Protein AF-A0A2T2U4P5-F1 (afdb_monomer_lite)

Foldseek 3Di:
DPQQLVNLVVCQCVCVLVHHNVLLVQLLVVVCVVLVQDLVVLVVVVVPPPPRPSSVSNSLSSLLSSLLLLLLPDDPVVNVVCVLLNCCLPPNPPDDPVSSVVVVVVSVVSSVSSVVRDDPPPDDDPCNNVVSSVVSCVVVVPPPDPVPDLDQFAPVRHDPVVLLCVLLVVLCVDPVCVVPVVCVVVSSVLSVLLVVLLLDDPVVNVVSLVVVLVVCVPDPDHSVRSSVVSVVSSVVSCVRGVVSVVVD

Radius of gyration: 23.24 Å; chains: 1; bounding box: 57×42×60 Å

Sequence (248 aa):
MPDSLQETLDTFLNDEAGVPFDQLADFAEPLFDLYQVDMRASLANAQSDGRTDELASLVAVLETARLLWVFLGMRASARRDRFEGLRRVLVGPEAGEAESQSLRELLATLKARRNQLAAEDDVTGPGAFDQLMQRYADRNAQPRDADGSDSTYGEDALPPDEARALFAKPMLESEDVLQDPSQMQEVLDRAETYWDLAHAAPQERRERIASLKTRFAGTEQSEEEVEREAQEMMDRFDRLFPDQQESA

Secondary structure (DSSP, 8-state):
-PPPHHHHHHHHHTTTTSS-HHHHHHHHHHHHHHHT--HHHHHHHHTTS--HHHHHHHHHHHHHHHHHHHHHHS-HHHHHHHHHHHHHHHH-TT--HHHHHHHHHHHHHHHHHHHHH--TT--PPTTHHHHHHHHHHHHHHS-TT--S----BTTTTB-HHHHHHHHHHHHHTSHHHHH-GGGHHHHHHHHHHHHHHHHS-HHHHHHHHHHHHHHHTTSSS-HHHHHHHHHHHHHHHHHH-GGGGTT-

Structure (mmCIF, N/CA/C/O backbone):
data_AF-A0A2T2U4P5-F1
#
_entry.id   AF-A0A2T2U4P5-F1
#
loop_
_atom_site.group_PDB
_atom_site.id
_atom_site.type_symbol
_atom_site.label_atom_id
_atom_site.label_alt_id
_atom_site.label_comp_id
_atom_site.label_asym_id
_atom_site.label_entity_id
_atom_site.label_seq_id
_atom_site.pdbx_PDB_ins_code
_atom_site.Cartn_x
_atom_site.Cartn_y
_atom_site.Cartn_z
_atom_site.occupancy
_atom_site.B_iso_or_equiv
_atom_site.auth_seq_id
_atom_site.auth_comp_id
_atom_site.auth_asym_id
_atom_site.auth_atom_id
_atom_site.pdbx_PDB_model_num
ATOM 1 N N . MET A 1 1 ? -15.639 -12.019 -9.766 1.00 29.73 1 MET A N 1
ATOM 2 C CA . MET A 1 1 ? -15.358 -12.734 -8.511 1.00 29.73 1 MET A CA 1
ATOM 3 C C . MET A 1 1 ? -14.184 -11.995 -7.908 1.00 29.73 1 MET A C 1
ATOM 5 O O . MET A 1 1 ? -13.188 -11.900 -8.617 1.00 29.73 1 MET A O 1
ATOM 9 N N . PRO A 1 2 ? -14.321 -11.331 -6.753 1.00 39.69 2 PRO A N 1
ATOM 10 C CA . PRO A 1 2 ? -13.152 -10.803 -6.070 1.00 39.69 2 PRO A CA 1
ATOM 11 C C . PRO A 1 2 ? -12.348 -12.011 -5.585 1.00 39.69 2 PRO A C 1
ATOM 13 O O . PRO A 1 2 ? -12.881 -12.823 -4.833 1.00 39.69 2 PRO A O 1
ATOM 16 N N . ASP A 1 3 ? -11.121 -12.172 -6.079 1.00 55.31 3 ASP A N 1
ATOM 17 C CA . ASP A 1 3 ? -10.205 -13.164 -5.520 1.00 55.31 3 ASP A CA 1
ATOM 18 C C . ASP A 1 3 ? -9.945 -12.738 -4.072 1.00 55.31 3 ASP A C 1
ATOM 20 O O . ASP A 1 3 ? -9.540 -11.599 -3.807 1.00 55.31 3 ASP A O 1
ATOM 24 N N . SER A 1 4 ? -10.228 -13.624 -3.123 1.00 75.38 4 SER A N 1
ATOM 25 C CA . SER A 1 4 ? -9.923 -13.376 -1.718 1.00 75.38 4 SER A CA 1
ATOM 26 C C . SER A 1 4 ? -8.433 -13.034 -1.571 1.00 75.38 4 SER A C 1
ATOM 28 O O . SER A 1 4 ? -7.581 -13.503 -2.334 1.00 75.38 4 SER A O 1
ATOM 30 N N . LEU A 1 5 ? -8.078 -12.198 -0.589 1.00 79.31 5 LEU A N 1
ATOM 31 C CA . LEU A 1 5 ? -6.670 -11.872 -0.309 1.00 79.31 5 LEU A CA 1
ATOM 32 C C . LEU A 1 5 ? -5.816 -13.140 -0.141 1.00 79.31 5 LEU A C 1
ATOM 34 O O . LEU A 1 5 ? -4.661 -13.168 -0.563 1.00 79.31 5 LEU A O 1
ATOM 38 N N . GLN A 1 6 ? -6.430 -14.196 0.394 1.00 80.88 6 GLN A N 1
ATOM 39 C CA . GLN A 1 6 ? -5.846 -15.521 0.520 1.00 80.88 6 GLN A CA 1
ATOM 40 C C . GLN A 1 6 ? -5.565 -16.175 -0.841 1.00 80.88 6 GLN A C 1
ATOM 42 O O . GLN A 1 6 ? -4.443 -16.601 -1.066 1.00 80.88 6 GLN A O 1
ATOM 47 N N . GLU A 1 7 ? -6.516 -16.183 -1.780 1.00 80.62 7 GLU A N 1
ATOM 48 C CA . GLU A 1 7 ? -6.292 -16.703 -3.142 1.00 80.62 7 GLU A CA 1
ATOM 49 C C . GLU A 1 7 ? -5.194 -15.922 -3.882 1.00 80.62 7 GLU A C 1
ATOM 51 O O . GLU A 1 7 ? -4.380 -16.503 -4.609 1.00 80.62 7 GLU A O 1
ATOM 56 N N . THR A 1 8 ? -5.119 -14.602 -3.667 1.00 82.56 8 THR A N 1
ATOM 57 C CA . THR A 1 8 ? -4.016 -13.801 -4.220 1.00 82.56 8 THR A CA 1
ATOM 58 C C . THR A 1 8 ? -2.676 -14.233 -3.619 1.00 82.56 8 THR A C 1
ATOM 60 O O . THR A 1 8 ? -1.704 -14.419 -4.352 1.00 82.56 8 THR A O 1
ATOM 63 N N . LEU A 1 9 ? -2.604 -14.397 -2.296 1.00 84.94 9 LEU A N 1
ATOM 64 C CA . LEU A 1 9 ? -1.391 -14.853 -1.621 1.00 84.94 9 LEU A CA 1
ATOM 65 C C . LEU A 1 9 ? -0.996 -16.264 -2.079 1.00 84.94 9 LEU A C 1
ATOM 67 O O . LEU A 1 9 ? 0.171 -16.496 -2.379 1.00 84.94 9 LEU A O 1
ATOM 71 N N . ASP A 1 10 ? -1.954 -17.176 -2.218 1.00 85.25 10 ASP A N 1
ATOM 72 C CA . ASP A 1 10 ? -1.722 -18.537 -2.704 1.00 85.25 10 ASP A CA 1
ATOM 73 C C . ASP A 1 10 ? -1.165 -18.529 -4.137 1.00 85.25 10 ASP A C 1
ATOM 75 O O . ASP A 1 10 ? -0.255 -19.294 -4.452 1.00 85.25 10 ASP A O 1
ATOM 79 N N . THR A 1 11 ? -1.623 -17.610 -4.995 1.00 85.44 11 THR A N 1
ATOM 80 C CA . THR A 1 11 ? -1.052 -17.408 -6.343 1.00 85.44 11 THR A CA 1
ATOM 81 C C . THR A 1 11 ? 0.437 -17.048 -6.280 1.00 85.44 11 THR A C 1
ATOM 83 O O . THR A 1 11 ? 1.225 -17.476 -7.126 1.00 85.44 11 THR A O 1
ATOM 86 N N . PHE A 1 12 ? 0.843 -16.250 -5.287 1.00 86.06 12 PHE A N 1
ATOM 87 C CA . PHE A 1 12 ? 2.252 -15.936 -5.064 1.00 86.06 12 PHE A CA 1
ATOM 88 C C . PHE A 1 12 ? 3.018 -17.140 -4.519 1.00 86.06 12 PHE A C 1
ATOM 90 O O . PHE A 1 12 ? 4.053 -17.480 -5.079 1.00 86.06 12 PHE A O 1
ATOM 97 N N . LEU A 1 13 ? 2.504 -17.796 -3.475 1.00 85.94 13 LEU A N 1
ATOM 98 C CA . LEU A 1 13 ? 3.165 -18.924 -2.807 1.00 85.94 13 LEU A CA 1
ATOM 99 C C . LEU A 1 13 ? 3.340 -20.151 -3.717 1.00 85.94 13 LEU A C 1
ATOM 101 O O . LEU A 1 13 ? 4.266 -20.930 -3.510 1.00 85.94 13 LEU A O 1
ATOM 105 N N . ASN A 1 14 ? 2.474 -20.317 -4.720 1.00 84.56 14 ASN A N 1
ATOM 106 C CA . ASN A 1 14 ? 2.533 -21.411 -5.692 1.00 84.56 14 ASN A CA 1
ATOM 107 C C . ASN A 1 14 ? 3.320 -21.061 -6.974 1.00 84.56 14 ASN A C 1
ATOM 109 O O . ASN A 1 14 ? 3.259 -21.809 -7.949 1.00 84.56 14 ASN A O 1
ATOM 113 N N . ASP A 1 15 ? 4.036 -19.930 -7.006 1.00 81.06 15 ASP A N 1
ATOM 114 C CA . ASP A 1 15 ? 4.809 -19.430 -8.159 1.00 81.06 15 ASP A CA 1
ATOM 115 C C . ASP A 1 15 ? 3.978 -19.152 -9.434 1.00 81.06 15 ASP A C 1
ATOM 117 O O . ASP A 1 15 ? 4.510 -18.918 -10.525 1.00 81.06 15 ASP A O 1
ATOM 121 N N . GLU A 1 16 ? 2.652 -19.088 -9.313 1.00 75.50 16 GLU A N 1
ATOM 122 C CA . GLU A 1 16 ? 1.723 -18.847 -10.426 1.00 75.50 16 GLU A CA 1
ATOM 123 C C . GLU A 1 16 ? 1.698 -17.369 -10.860 1.00 75.50 16 GLU A C 1
ATOM 125 O O . GLU A 1 16 ? 1.207 -17.008 -11.935 1.00 75.50 16 GLU A O 1
ATOM 130 N N . ALA A 1 17 ? 2.310 -16.490 -10.063 1.00 70.75 17 ALA A N 1
ATOM 131 C CA . ALA A 1 17 ? 2.535 -15.087 -10.391 1.00 70.75 17 ALA A CA 1
ATOM 132 C C . ALA A 1 17 ? 3.605 -14.870 -11.490 1.00 70.75 17 ALA A C 1
ATOM 134 O O . ALA A 1 17 ? 3.763 -13.748 -11.989 1.00 70.75 17 ALA A O 1
ATOM 135 N N . GLY A 1 18 ? 4.322 -15.917 -11.908 1.00 77.06 18 GLY A N 1
ATOM 136 C CA . GLY A 1 18 ? 5.339 -15.851 -12.964 1.00 77.06 18 GLY A CA 1
ATOM 137 C C . GLY A 1 18 ? 6.707 -15.327 -12.513 1.00 77.06 18 GLY A C 1
ATOM 138 O O . GLY A 1 18 ? 7.601 -15.203 -13.343 1.00 77.06 18 GLY A O 1
ATOM 139 N N . VAL A 1 19 ? 6.874 -15.038 -11.220 1.00 83.31 19 VAL A N 1
ATOM 140 C CA . VAL A 1 19 ? 8.164 -14.848 -10.541 1.00 83.31 19 VAL A CA 1
ATOM 141 C C . VAL A 1 19 ? 8.121 -15.738 -9.296 1.00 83.31 19 VAL A C 1
ATOM 143 O O . VAL A 1 19 ? 7.127 -15.638 -8.573 1.00 83.31 19 VAL A O 1
ATOM 146 N N . PRO A 1 20 ? 9.138 -16.585 -9.046 1.00 88.44 20 PRO A N 1
ATOM 147 C CA . PRO A 1 20 ? 9.197 -17.408 -7.844 1.00 88.44 20 PRO A CA 1
ATOM 148 C C . PRO A 1 20 ? 9.022 -16.585 -6.566 1.00 88.44 20 PRO A C 1
ATOM 150 O O . PRO A 1 20 ? 9.621 -15.510 -6.449 1.00 88.44 20 PRO A O 1
ATOM 153 N N . PHE A 1 21 ? 8.244 -17.089 -5.608 1.00 88.69 21 PHE A N 1
ATOM 154 C CA . PHE A 1 21 ? 7.909 -16.381 -4.374 1.00 88.69 21 PHE A CA 1
ATOM 155 C C . PHE A 1 21 ? 9.152 -15.897 -3.636 1.00 88.69 21 PHE A C 1
ATOM 157 O O . PHE A 1 21 ? 9.258 -14.710 -3.350 1.00 88.69 21 PHE A O 1
ATOM 164 N N . ASP A 1 22 ? 10.118 -16.785 -3.398 1.00 88.19 22 ASP A N 1
ATOM 165 C CA . ASP A 1 22 ? 11.344 -16.453 -2.666 1.00 88.19 22 ASP A CA 1
ATOM 166 C C . ASP A 1 22 ? 12.137 -15.343 -3.369 1.00 88.19 22 ASP A C 1
ATOM 168 O O . ASP A 1 22 ? 12.631 -14.417 -2.732 1.00 88.19 22 ASP A O 1
ATOM 172 N N . GLN A 1 23 ? 12.195 -15.375 -4.704 1.00 90.06 23 GLN A N 1
ATOM 173 C CA . GLN A 1 23 ? 12.872 -14.346 -5.493 1.00 90.06 23 GLN A CA 1
ATOM 174 C C . GLN A 1 23 ? 12.133 -13.004 -5.428 1.00 90.06 23 GLN A C 1
ATOM 176 O O . GLN A 1 23 ? 12.765 -11.945 -5.366 1.00 90.06 23 GLN A O 1
ATOM 181 N N . LEU A 1 24 ? 10.800 -13.037 -5.461 1.00 90.56 24 LEU A N 1
ATOM 182 C CA . LEU A 1 24 ? 9.968 -11.846 -5.365 1.00 90.56 24 LEU A CA 1
ATOM 183 C C . LEU A 1 24 ? 10.016 -11.240 -3.957 1.00 90.56 24 LEU A C 1
ATOM 185 O O . LEU A 1 24 ? 10.137 -10.024 -3.834 1.00 90.56 24 LEU A O 1
ATOM 189 N N . ALA A 1 25 ? 9.959 -12.074 -2.920 1.00 91.19 25 ALA A N 1
ATOM 190 C CA . ALA A 1 25 ? 10.082 -11.688 -1.521 1.00 91.19 25 ALA A CA 1
ATOM 191 C C . ALA A 1 25 ? 11.458 -11.074 -1.248 1.00 91.19 25 ALA A C 1
ATOM 193 O O . ALA A 1 25 ? 11.540 -9.980 -0.686 1.00 91.19 25 ALA A O 1
ATOM 194 N N . ASP A 1 26 ? 12.526 -11.706 -1.748 1.00 91.56 26 ASP A N 1
ATOM 195 C CA . ASP A 1 26 ? 13.867 -11.139 -1.697 1.00 91.56 26 ASP A CA 1
ATOM 196 C C . ASP A 1 26 ? 13.895 -9.799 -2.417 1.00 91.56 26 ASP A C 1
ATOM 198 O O . ASP A 1 26 ? 14.379 -8.829 -1.856 1.00 91.56 26 ASP A O 1
ATOM 202 N N . PHE A 1 27 ? 13.362 -9.682 -3.632 1.00 93.56 27 PHE A N 1
ATOM 203 C CA . PHE A 1 27 ? 13.301 -8.404 -4.343 1.00 93.56 27 PHE A CA 1
ATOM 204 C C . PHE A 1 27 ? 12.516 -7.318 -3.579 1.00 93.56 27 PHE A C 1
ATOM 206 O O . PHE A 1 27 ? 12.893 -6.145 -3.645 1.00 93.56 27 PHE A O 1
ATOM 213 N N . ALA A 1 28 ? 11.461 -7.703 -2.861 1.00 94.44 28 ALA A N 1
ATOM 214 C CA . ALA A 1 28 ? 10.531 -6.815 -2.173 1.00 94.44 28 ALA A CA 1
ATOM 215 C C . ALA A 1 28 ? 11.031 -6.271 -0.825 1.00 94.44 28 ALA A C 1
ATOM 217 O O . ALA A 1 28 ? 10.413 -5.342 -0.318 1.00 94.44 28 ALA A O 1
ATOM 218 N N . GLU A 1 29 ? 12.138 -6.765 -0.258 1.00 93.44 29 GLU A N 1
ATOM 219 C CA . GLU A 1 29 ? 12.649 -6.316 1.056 1.00 93.44 29 GLU A CA 1
ATOM 220 C C . GLU A 1 29 ? 12.679 -4.781 1.240 1.00 93.44 29 GLU A C 1
ATOM 222 O O . GLU A 1 29 ? 12.147 -4.312 2.244 1.00 93.44 29 GLU A O 1
ATOM 227 N N . PRO A 1 30 ? 13.154 -3.951 0.283 1.00 92.44 30 PRO A N 1
ATOM 228 C CA . PRO A 1 30 ? 13.157 -2.497 0.475 1.00 92.44 30 PRO A CA 1
ATOM 229 C C . PRO A 1 30 ? 11.750 -1.891 0.569 1.00 92.44 30 PRO A C 1
ATOM 231 O O . PRO A 1 30 ? 11.583 -0.801 1.107 1.00 92.44 30 PRO A O 1
ATOM 234 N N . LEU A 1 31 ? 10.745 -2.567 0.008 1.00 92.31 31 LEU A N 1
ATOM 235 C CA . LEU A 1 31 ? 9.342 -2.176 0.115 1.00 92.31 31 LEU A CA 1
ATOM 236 C C . LEU A 1 31 ? 8.762 -2.614 1.460 1.00 92.31 31 LEU A C 1
ATOM 238 O O . LEU A 1 31 ? 8.036 -1.837 2.069 1.00 92.31 31 LEU A O 1
ATOM 242 N N . PHE A 1 32 ? 9.105 -3.809 1.948 1.00 92.19 32 PHE A N 1
ATOM 243 C CA . PHE A 1 32 ? 8.710 -4.242 3.290 1.00 92.19 32 PHE A CA 1
ATOM 244 C C . PHE A 1 32 ? 9.219 -3.271 4.358 1.00 92.19 32 PHE A C 1
ATOM 246 O O . PHE A 1 32 ? 8.435 -2.847 5.203 1.00 92.19 32 PHE A O 1
ATOM 253 N N . ASP A 1 33 ? 10.475 -2.828 4.255 1.00 90.44 33 ASP A N 1
ATOM 254 C CA . ASP A 1 33 ? 11.041 -1.819 5.155 1.00 90.44 33 ASP A CA 1
ATOM 255 C C . ASP A 1 33 ? 10.331 -0.462 5.026 1.00 90.44 33 ASP A C 1
ATOM 257 O O . ASP A 1 33 ? 9.992 0.166 6.030 1.00 90.44 33 ASP A O 1
ATOM 261 N N . LEU A 1 34 ? 10.075 -0.010 3.791 1.00 88.19 34 LEU A N 1
ATOM 262 C CA . LEU A 1 34 ? 9.417 1.273 3.522 1.00 88.19 34 LEU A CA 1
ATOM 263 C C . LEU A 1 34 ? 7.995 1.328 4.098 1.00 88.19 34 LEU A C 1
ATOM 265 O O . LEU A 1 34 ? 7.604 2.349 4.661 1.00 88.19 34 LEU A O 1
ATOM 269 N N . TYR A 1 35 ? 7.236 0.242 3.952 1.00 86.69 35 TYR A N 1
ATOM 270 C CA . TYR A 1 35 ? 5.854 0.135 4.422 1.00 86.69 35 TYR A CA 1
ATOM 271 C C . TYR A 1 35 ? 5.735 -0.466 5.832 1.00 86.69 35 TYR A C 1
ATOM 273 O O . TYR A 1 35 ? 4.622 -0.632 6.317 1.00 86.69 35 TYR A O 1
ATOM 281 N N . GLN A 1 36 ? 6.860 -0.772 6.492 1.00 89.62 36 GLN A N 1
ATOM 282 C CA . GLN A 1 36 ? 6.921 -1.391 7.825 1.00 89.62 36 GLN A CA 1
ATOM 283 C C . GLN A 1 36 ? 6.111 -2.696 7.933 1.00 89.62 36 GLN A C 1
ATOM 285 O O . GLN A 1 36 ? 5.491 -2.984 8.956 1.00 89.62 36 GLN A O 1
ATOM 290 N N . VAL A 1 37 ? 6.116 -3.499 6.868 1.00 89.00 37 VAL A N 1
ATOM 291 C CA . VAL A 1 37 ? 5.388 -4.771 6.805 1.00 89.00 37 VAL A CA 1
ATOM 292 C C . VAL A 1 37 ? 6.315 -5.912 7.213 1.00 89.00 37 VAL A C 1
ATOM 294 O O . VAL A 1 37 ? 7.250 -6.253 6.488 1.00 89.00 37 VAL A O 1
ATOM 297 N N . ASP A 1 38 ? 6.032 -6.557 8.347 1.00 87.69 38 ASP A N 1
ATOM 298 C CA . ASP A 1 38 ? 6.712 -7.796 8.733 1.00 87.69 38 ASP A CA 1
ATOM 299 C C . ASP A 1 38 ? 6.111 -8.978 7.962 1.00 87.69 38 ASP A C 1
ATOM 301 O O . ASP A 1 38 ? 5.038 -9.499 8.286 1.00 87.69 38 ASP A O 1
ATOM 305 N N . MET A 1 39 ? 6.827 -9.414 6.925 1.00 86.94 39 MET A N 1
ATOM 306 C CA . MET A 1 39 ? 6.421 -10.531 6.075 1.00 86.94 39 MET A CA 1
ATOM 307 C C . MET A 1 39 ? 6.200 -11.825 6.870 1.00 86.94 39 MET A C 1
ATOM 309 O O . MET A 1 39 ? 5.246 -12.555 6.607 1.00 86.94 39 MET A O 1
ATOM 313 N N . ARG A 1 40 ? 7.068 -12.135 7.843 1.00 85.88 40 ARG A N 1
ATOM 314 C CA . ARG A 1 40 ? 6.981 -13.398 8.593 1.00 85.88 40 ARG A CA 1
ATOM 315 C C . ARG A 1 40 ? 5.788 -13.389 9.534 1.00 85.88 40 ARG A C 1
ATOM 317 O O . ARG A 1 40 ? 5.081 -14.393 9.604 1.00 85.88 40 ARG A O 1
ATOM 324 N N . ALA A 1 41 ? 5.560 -12.270 10.218 1.00 83.75 41 ALA A N 1
ATOM 325 C CA . ALA A 1 41 ? 4.385 -12.096 11.064 1.00 83.75 41 ALA A CA 1
ATOM 326 C C . ALA A 1 41 ? 3.095 -12.178 10.233 1.00 83.75 41 ALA A C 1
ATOM 328 O O . ALA A 1 41 ? 2.201 -12.951 10.571 1.00 83.75 41 ALA A O 1
ATOM 329 N N . SER A 1 42 ? 3.049 -11.482 9.093 1.00 83.62 42 SER A N 1
ATOM 330 C CA . SER A 1 42 ? 1.877 -11.457 8.208 1.00 83.62 42 SER A CA 1
ATOM 331 C C . SER A 1 42 ? 1.530 -12.851 7.663 1.00 83.62 42 SER A C 1
ATOM 333 O O . SER A 1 42 ? 0.367 -13.246 7.670 1.00 83.62 42 SER A O 1
ATOM 335 N N . LEU A 1 43 ? 2.531 -13.643 7.255 1.00 82.62 43 LEU A N 1
ATOM 336 C CA . LEU A 1 43 ? 2.329 -15.027 6.799 1.00 82.62 43 LEU A CA 1
ATOM 337 C C . LEU A 1 43 ? 1.849 -15.960 7.922 1.00 82.62 43 LEU A C 1
ATOM 339 O O . LEU A 1 43 ? 0.995 -16.814 7.687 1.00 82.62 43 LEU A O 1
ATOM 343 N N . ALA A 1 44 ? 2.380 -15.809 9.139 1.00 79.75 44 ALA A N 1
ATOM 344 C CA . ALA A 1 44 ? 1.954 -16.606 10.291 1.00 79.75 44 ALA A CA 1
ATOM 345 C C . ALA A 1 44 ? 0.508 -16.277 10.713 1.00 79.75 44 ALA A C 1
ATOM 347 O O . ALA A 1 44 ? -0.270 -17.174 11.050 1.00 79.75 44 ALA A O 1
ATOM 348 N N . ASN A 1 45 ? 0.131 -14.999 10.646 1.00 72.12 45 ASN A N 1
ATOM 349 C CA . ASN A 1 45 ? -1.194 -14.517 11.032 1.00 72.12 45 ASN A CA 1
ATOM 350 C C . ASN A 1 45 ? -2.268 -14.831 9.981 1.00 72.12 45 ASN A C 1
ATOM 352 O O . ASN A 1 45 ? -3.406 -15.125 10.355 1.00 72.12 45 ASN A O 1
ATOM 356 N N . ALA A 1 46 ? -1.901 -14.878 8.694 1.00 69.50 46 ALA A N 1
ATOM 357 C CA . ALA A 1 46 ? -2.782 -15.322 7.610 1.00 69.50 46 ALA A CA 1
ATOM 358 C C . ALA A 1 46 ? -3.331 -16.744 7.836 1.00 69.50 46 ALA A C 1
ATOM 360 O O . ALA A 1 46 ? -4.459 -17.046 7.462 1.00 69.50 46 ALA A O 1
ATOM 361 N N . GLN A 1 47 ? -2.559 -17.609 8.503 1.00 63.53 47 GLN A N 1
ATOM 362 C CA . GLN A 1 47 ? -2.962 -18.984 8.817 1.00 63.53 47 GLN A CA 1
ATOM 363 C C . GLN A 1 47 ? -3.810 -19.106 10.092 1.00 63.53 47 GLN A C 1
ATOM 365 O O . GLN A 1 47 ? -4.379 -20.171 10.333 1.00 63.53 47 GLN A O 1
ATOM 370 N N . SER A 1 48 ? -3.866 -18.055 10.919 1.00 56.72 48 SER A N 1
ATOM 371 C CA . SER A 1 48 ? -4.251 -18.186 12.329 1.00 56.72 48 SER A CA 1
ATOM 372 C C . SER A 1 48 ? -5.530 -17.443 12.717 1.00 56.72 48 SER A C 1
ATOM 374 O O . SER A 1 48 ? -6.293 -18.007 13.490 1.00 56.72 48 SER A O 1
ATOM 376 N N . ASP A 1 49 ? -5.787 -16.224 12.219 1.00 51.03 49 ASP A N 1
ATOM 377 C CA . ASP A 1 49 ? -6.814 -15.368 12.858 1.00 51.03 49 ASP A CA 1
ATOM 378 C C . ASP A 1 49 ? -7.567 -14.382 11.944 1.00 51.03 49 ASP A C 1
ATOM 380 O O . ASP A 1 49 ? -8.240 -13.479 12.431 1.00 51.03 49 ASP A O 1
ATOM 384 N N . GLY A 1 50 ? -7.491 -14.514 10.616 1.00 51.88 50 GLY A N 1
ATOM 385 C CA . GLY A 1 50 ? -8.312 -13.686 9.717 1.00 51.88 50 GLY A CA 1
ATOM 386 C C . GLY A 1 50 ? -8.058 -12.173 9.814 1.00 51.88 50 GLY A C 1
ATOM 387 O O . GLY A 1 50 ? -8.921 -11.398 9.414 1.00 51.88 50 GLY A O 1
ATOM 388 N N . ARG A 1 51 ? -6.892 -11.737 10.324 1.00 57.66 51 ARG A N 1
ATOM 389 C CA . ARG A 1 51 ? -6.468 -10.326 10.295 1.00 57.66 51 ARG A CA 1
ATOM 390 C C . ARG A 1 51 ? -6.225 -9.895 8.852 1.00 57.66 51 ARG A C 1
ATOM 392 O O . ARG A 1 51 ? -5.134 -10.062 8.306 1.00 57.66 51 ARG A O 1
ATOM 399 N N . THR A 1 52 ? -7.273 -9.368 8.238 1.00 66.44 52 THR A N 1
ATOM 400 C CA . THR A 1 52 ? -7.316 -8.973 6.832 1.00 66.44 52 THR A CA 1
ATOM 401 C C . THR A 1 52 ? -6.340 -7.854 6.504 1.00 66.44 52 THR A C 1
ATOM 403 O O . THR A 1 52 ? -5.810 -7.857 5.401 1.00 66.44 52 THR A O 1
ATOM 406 N N . ASP A 1 53 ? -6.024 -6.964 7.444 1.00 74.75 53 ASP A N 1
ATOM 407 C CA . ASP A 1 53 ? -5.245 -5.749 7.156 1.00 74.75 53 ASP A CA 1
ATOM 408 C C . ASP A 1 53 ? -3.744 -6.015 6.998 1.00 74.75 53 ASP A C 1
ATOM 410 O O . ASP A 1 53 ? -3.097 -5.500 6.080 1.00 74.75 53 ASP A O 1
ATOM 414 N N . GLU A 1 54 ? -3.183 -6.867 7.859 1.00 77.69 54 GLU A N 1
ATOM 415 C CA . GLU A 1 54 ? -1.789 -7.314 7.754 1.00 77.69 54 GLU A CA 1
ATOM 416 C C . GLU A 1 54 ? -1.595 -8.126 6.461 1.00 77.69 54 GLU A C 1
ATOM 418 O O . GLU A 1 54 ? -0.648 -7.901 5.703 1.00 77.69 54 GLU A O 1
ATOM 423 N N . LEU A 1 55 ? -2.553 -9.009 6.150 1.00 81.81 55 LEU A N 1
ATOM 424 C CA . LEU A 1 55 ? -2.575 -9.776 4.905 1.00 81.81 55 LEU A CA 1
ATOM 425 C C . LEU A 1 55 ? -2.752 -8.867 3.676 1.00 81.81 55 LEU A C 1
ATOM 427 O O . LEU A 1 55 ? -2.069 -9.053 2.670 1.00 81.81 55 LEU A O 1
ATOM 431 N N . ALA A 1 56 ? -3.619 -7.857 3.751 1.00 83.62 56 ALA A N 1
ATOM 432 C CA . ALA A 1 56 ? -3.827 -6.878 2.687 1.00 83.62 56 ALA A CA 1
ATOM 433 C C . ALA A 1 56 ? -2.565 -6.059 2.419 1.00 83.62 56 ALA A C 1
ATOM 435 O O . ALA A 1 56 ? -2.231 -5.800 1.261 1.00 83.62 56 ALA A O 1
ATOM 436 N N . SER A 1 57 ? -1.846 -5.685 3.477 1.00 86.44 57 SER A N 1
ATOM 437 C CA . SER A 1 57 ? -0.577 -4.966 3.385 1.00 86.44 57 SER A CA 1
ATOM 438 C C . SER A 1 57 ? 0.506 -5.838 2.751 1.00 86.44 57 SER A C 1
ATOM 440 O O . SER A 1 57 ? 1.173 -5.398 1.814 1.00 86.44 57 SER A O 1
ATOM 442 N N . LEU A 1 58 ? 0.624 -7.101 3.175 1.00 89.75 58 LEU A N 1
ATOM 443 C CA . LEU A 1 58 ? 1.529 -8.076 2.564 1.00 89.75 58 LEU A CA 1
ATOM 444 C C . LEU A 1 58 ? 1.249 -8.249 1.064 1.00 89.75 58 LEU A C 1
ATOM 446 O O . LEU A 1 58 ? 2.162 -8.126 0.246 1.00 89.75 58 LEU A O 1
ATOM 450 N N . VAL A 1 59 ? -0.009 -8.510 0.699 1.00 88.81 59 VAL A N 1
ATOM 451 C CA . VAL A 1 59 ? -0.419 -8.712 -0.698 1.00 88.81 59 VAL A CA 1
ATOM 452 C C . VAL A 1 59 ? -0.143 -7.460 -1.530 1.00 88.81 59 VAL A C 1
ATOM 454 O O . VAL A 1 59 ? 0.437 -7.569 -2.610 1.00 88.81 59 VAL A O 1
ATOM 457 N N . ALA A 1 60 ? -0.459 -6.268 -1.017 1.00 88.56 60 ALA A N 1
ATOM 458 C CA . ALA A 1 60 ? -0.194 -5.012 -1.715 1.00 88.56 60 ALA A CA 1
ATOM 459 C C . ALA A 1 60 ? 1.307 -4.784 -1.970 1.00 88.56 60 ALA A C 1
ATOM 461 O O . ALA A 1 60 ? 1.690 -4.359 -3.067 1.00 88.56 60 ALA A O 1
ATOM 462 N N . VAL A 1 61 ? 2.174 -5.105 -1.001 1.00 92.12 61 VAL A N 1
ATOM 463 C CA . VAL A 1 61 ? 3.629 -5.010 -1.193 1.00 92.12 61 VAL A CA 1
ATOM 464 C C . VAL A 1 61 ? 4.105 -6.009 -2.251 1.00 92.12 61 VAL A C 1
ATOM 466 O O . VAL A 1 61 ? 4.865 -5.623 -3.140 1.00 92.12 61 VAL A O 1
ATOM 469 N N . LEU A 1 62 ? 3.630 -7.258 -2.223 1.00 91.69 62 LEU A N 1
ATOM 470 C CA . LEU A 1 62 ? 4.003 -8.282 -3.210 1.00 91.69 62 LEU A CA 1
ATOM 471 C C . LEU A 1 62 ? 3.522 -7.941 -4.629 1.00 91.69 62 LEU A C 1
ATOM 473 O O . LEU A 1 62 ? 4.257 -8.129 -5.600 1.00 91.69 62 LEU A O 1
ATOM 477 N N . GLU A 1 63 ? 2.321 -7.387 -4.778 1.00 90.12 63 GLU A N 1
ATOM 478 C CA . GLU A 1 63 ? 1.810 -6.924 -6.071 1.00 90.12 63 GLU A CA 1
ATOM 479 C C . GLU A 1 63 ? 2.602 -5.736 -6.612 1.00 90.12 63 GLU A C 1
ATOM 481 O O . GLU A 1 63 ? 2.971 -5.719 -7.791 1.00 90.12 63 GLU A O 1
ATOM 486 N N . THR A 1 64 ? 2.924 -4.778 -5.742 1.00 92.38 64 THR A N 1
ATOM 487 C CA . THR A 1 64 ? 3.793 -3.647 -6.084 1.00 92.38 64 THR A CA 1
ATOM 488 C C . THR A 1 64 ? 5.167 -4.148 -6.514 1.00 92.38 64 THR A C 1
ATOM 490 O O . THR A 1 64 ? 5.680 -3.754 -7.564 1.00 92.38 64 THR A O 1
ATOM 493 N N . ALA A 1 65 ? 5.748 -5.077 -5.755 1.00 93.12 65 ALA A N 1
ATOM 494 C CA . ALA A 1 65 ? 7.017 -5.706 -6.079 1.00 93.12 65 ALA A CA 1
ATOM 495 C C . ALA A 1 65 ? 6.963 -6.395 -7.448 1.00 93.12 65 ALA A C 1
ATOM 497 O O . ALA A 1 65 ? 7.842 -6.184 -8.283 1.00 93.12 65 ALA A O 1
ATOM 498 N N . ARG A 1 66 ? 5.897 -7.148 -7.739 1.00 90.44 66 ARG A N 1
ATOM 499 C CA . ARG A 1 66 ? 5.718 -7.827 -9.029 1.00 90.44 66 ARG A CA 1
ATOM 500 C C . ARG A 1 66 ? 5.628 -6.826 -10.176 1.00 90.44 66 ARG A C 1
ATOM 502 O O . ARG A 1 66 ? 6.300 -6.992 -11.194 1.00 90.44 66 ARG A O 1
ATOM 509 N N . LEU A 1 67 ? 4.841 -5.764 -10.017 1.00 90.75 67 LEU A N 1
ATOM 510 C CA . LEU A 1 67 ? 4.726 -4.696 -11.009 1.00 90.75 67 LEU A CA 1
ATOM 511 C C . LEU A 1 67 ? 6.092 -4.054 -11.298 1.00 90.75 67 LEU A C 1
ATOM 513 O O . LEU A 1 67 ? 6.472 -3.879 -12.461 1.00 90.75 67 LEU A O 1
ATOM 517 N N . LEU A 1 68 ? 6.852 -3.746 -10.245 1.00 92.81 68 LEU A N 1
ATOM 518 C CA . LEU A 1 68 ? 8.179 -3.144 -10.345 1.00 92.81 68 LEU A CA 1
ATOM 519 C C . LEU A 1 68 ? 9.216 -4.103 -10.938 1.00 92.81 68 LEU A C 1
ATOM 521 O O . LEU A 1 68 ? 10.045 -3.671 -11.742 1.00 92.81 68 LEU A O 1
ATOM 525 N N . TRP A 1 69 ? 9.142 -5.397 -10.624 1.00 91.25 69 TRP A N 1
ATOM 526 C CA . TRP A 1 69 ? 9.978 -6.432 -11.231 1.00 91.25 69 TRP A CA 1
ATOM 527 C C . TRP A 1 69 ? 9.818 -6.438 -12.753 1.00 91.25 69 TRP A C 1
ATOM 529 O O . TRP A 1 69 ? 10.802 -6.320 -13.493 1.00 91.25 69 TRP A O 1
ATOM 539 N N . VAL A 1 70 ? 8.569 -6.494 -13.227 1.00 89.81 70 VAL A N 1
ATOM 540 C CA . VAL A 1 70 ? 8.254 -6.467 -14.659 1.00 89.81 70 VAL A CA 1
ATOM 541 C C . VAL A 1 70 ? 8.680 -5.139 -15.285 1.00 89.81 70 VAL A C 1
ATOM 543 O O . VAL A 1 70 ? 9.330 -5.132 -16.333 1.00 89.81 70 VAL A O 1
ATOM 546 N N . PHE A 1 71 ? 8.385 -4.009 -14.632 1.00 90.94 71 PHE A N 1
ATOM 547 C CA . PHE A 1 71 ? 8.775 -2.688 -15.125 1.00 90.94 71 PHE A CA 1
ATOM 548 C C . PHE A 1 71 ? 10.284 -2.585 -15.342 1.00 90.94 71 PHE A C 1
ATOM 550 O O . PHE A 1 71 ? 10.747 -2.138 -16.395 1.00 90.94 71 PHE A O 1
ATOM 557 N N . LEU A 1 72 ? 11.069 -3.026 -14.362 1.00 91.12 72 LEU A N 1
ATOM 558 C CA . LEU A 1 72 ? 12.522 -2.947 -14.398 1.00 91.12 72 LEU A CA 1
ATOM 559 C C . LEU A 1 72 ? 13.140 -3.915 -15.412 1.00 91.12 72 LEU A C 1
ATOM 561 O O . LEU A 1 72 ? 14.195 -3.585 -15.957 1.00 91.12 72 LEU A O 1
ATOM 565 N N . GLY A 1 73 ? 12.466 -5.020 -15.738 1.00 87.19 73 GLY A N 1
ATOM 566 C CA . GLY A 1 73 ? 12.857 -5.942 -16.809 1.00 87.19 73 GLY A CA 1
ATOM 567 C C . GLY A 1 73 ? 12.684 -5.401 -18.229 1.00 87.19 73 GLY A C 1
ATOM 568 O O . GLY A 1 73 ? 13.345 -5.869 -19.155 1.00 87.19 73 GLY A O 1
ATOM 569 N N . MET A 1 74 ? 11.865 -4.365 -18.425 1.00 86.62 74 MET A N 1
ATOM 570 C CA . MET A 1 74 ? 11.652 -3.783 -19.751 1.00 86.62 74 MET A CA 1
ATOM 571 C C . MET A 1 74 ? 12.910 -3.104 -20.326 1.00 86.62 74 MET A C 1
ATOM 573 O O . MET A 1 74 ? 13.830 -2.680 -19.622 1.00 86.62 74 MET A O 1
ATOM 577 N N . ARG A 1 75 ? 12.935 -2.893 -21.648 1.00 86.38 75 ARG A N 1
ATOM 578 C CA . ARG A 1 75 ? 13.964 -2.054 -22.293 1.00 86.38 75 ARG A CA 1
ATOM 579 C C . ARG A 1 75 ? 13.875 -0.602 -21.810 1.00 86.38 75 ARG A C 1
ATOM 581 O O . ARG A 1 75 ? 12.803 -0.107 -21.476 1.00 86.38 75 ARG A O 1
ATOM 588 N N . ALA A 1 76 ? 15.002 0.111 -21.821 1.00 86.00 76 ALA A N 1
ATOM 589 C CA . ALA A 1 76 ? 15.078 1.483 -21.307 1.00 86.00 76 ALA A CA 1
ATOM 590 C C . ALA A 1 76 ? 14.115 2.467 -21.993 1.00 86.00 76 ALA A C 1
ATOM 592 O O . ALA A 1 76 ? 13.536 3.304 -21.306 1.00 86.00 76 ALA A O 1
ATOM 593 N N . SER A 1 77 ? 13.911 2.341 -23.309 1.00 83.62 77 SER A N 1
ATOM 594 C CA . SER A 1 77 ? 12.929 3.142 -24.050 1.00 83.62 77 SER A CA 1
ATOM 595 C C . SER A 1 77 ? 11.503 2.879 -23.562 1.00 83.62 77 SER A C 1
ATOM 597 O O . SER A 1 77 ? 10.819 3.807 -23.152 1.00 83.62 77 SER A O 1
ATOM 599 N N . ALA A 1 78 ? 11.105 1.607 -23.481 1.00 85.62 78 ALA A N 1
ATOM 600 C CA . ALA A 1 78 ? 9.780 1.211 -23.008 1.00 85.62 78 ALA A CA 1
ATOM 601 C C . ALA A 1 78 ? 9.500 1.653 -21.561 1.00 85.62 78 ALA A C 1
ATOM 603 O O . ALA A 1 78 ? 8.380 2.059 -21.259 1.00 85.62 78 ALA A O 1
ATOM 604 N N . ARG A 1 79 ? 10.512 1.616 -20.677 1.00 89.56 79 ARG A N 1
ATOM 605 C CA . ARG A 1 79 ? 10.398 2.152 -19.308 1.00 89.56 79 ARG A CA 1
ATOM 606 C C . ARG A 1 79 ? 10.156 3.652 -19.298 1.00 89.56 79 ARG A C 1
ATOM 608 O O . ARG A 1 79 ? 9.320 4.116 -18.536 1.00 89.56 79 ARG A O 1
ATOM 615 N N . ARG A 1 80 ? 10.885 4.409 -20.124 1.00 88.38 80 ARG A N 1
ATOM 616 C CA . ARG A 1 80 ? 10.741 5.867 -20.201 1.00 88.38 80 ARG A CA 1
ATOM 617 C C . ARG A 1 80 ? 9.318 6.261 -20.598 1.00 88.38 80 ARG A C 1
ATOM 619 O O . ARG A 1 80 ? 8.755 7.145 -19.965 1.00 88.38 80 ARG A O 1
ATOM 626 N N . ASP A 1 81 ? 8.744 5.576 -21.583 1.00 87.50 81 ASP A N 1
ATOM 627 C CA . ASP A 1 81 ? 7.396 5.874 -22.084 1.00 87.50 81 ASP A CA 1
ATOM 628 C C . ASP A 1 81 ? 6.297 5.538 -21.058 1.00 87.50 81 ASP A C 1
ATOM 630 O O . ASP A 1 81 ? 5.246 6.170 -21.039 1.00 87.50 81 ASP A O 1
ATOM 634 N N . ARG A 1 82 ? 6.550 4.560 -20.179 1.00 88.88 82 ARG A N 1
ATOM 635 C CA . ARG A 1 82 ? 5.597 4.069 -19.166 1.00 88.88 82 ARG A CA 1
ATOM 636 C C . ARG A 1 82 ? 5.810 4.638 -17.765 1.00 88.88 82 ARG A C 1
ATOM 638 O O . ARG A 1 82 ? 4.965 4.435 -16.898 1.00 88.88 82 ARG A O 1
ATOM 645 N N . PHE A 1 83 ? 6.917 5.345 -17.534 1.00 90.31 83 PHE A N 1
ATOM 646 C CA . PHE A 1 83 ? 7.284 5.855 -16.213 1.00 90.31 83 PHE A CA 1
ATOM 647 C C . PHE A 1 83 ? 6.214 6.782 -15.632 1.00 90.31 83 PHE A C 1
ATOM 649 O O . PHE A 1 83 ? 5.888 6.666 -14.458 1.00 90.31 83 PHE A O 1
ATOM 656 N N . GLU A 1 84 ? 5.636 7.664 -16.448 1.00 88.44 84 GLU A N 1
ATOM 657 C CA . GLU A 1 84 ? 4.611 8.596 -15.970 1.00 88.44 84 GLU A CA 1
ATOM 658 C C . GLU A 1 84 ? 3.326 7.873 -15.540 1.00 88.44 84 GLU A C 1
ATOM 660 O O . GLU A 1 84 ? 2.736 8.223 -14.523 1.00 88.44 84 GLU A O 1
ATOM 665 N N . GLY A 1 85 ? 2.925 6.822 -16.261 1.00 88.25 85 GLY A N 1
ATOM 666 C CA . GLY A 1 85 ? 1.796 5.979 -15.858 1.00 88.25 85 GLY A CA 1
ATOM 667 C C . GLY A 1 85 ? 2.071 5.255 -14.540 1.00 88.25 85 GLY A C 1
ATOM 668 O O . GLY A 1 85 ? 1.242 5.299 -13.636 1.00 88.25 85 GLY A O 1
ATOM 669 N N . LEU A 1 86 ? 3.262 4.661 -14.403 1.00 89.62 86 LEU A N 1
ATOM 670 C CA . LEU A 1 86 ? 3.695 4.007 -13.164 1.00 89.62 86 LEU A CA 1
ATOM 671 C C . LEU A 1 86 ? 3.699 4.983 -11.978 1.00 89.62 86 LEU A C 1
ATOM 673 O O . LEU A 1 86 ? 3.175 4.663 -10.916 1.00 89.62 86 LEU A O 1
ATOM 677 N N . ARG A 1 87 ? 4.260 6.183 -12.166 1.00 91.25 87 ARG A N 1
ATOM 678 C CA . ARG A 1 87 ? 4.325 7.230 -11.139 1.00 91.25 87 ARG A CA 1
ATOM 679 C C . ARG A 1 87 ? 2.937 7.589 -10.622 1.00 91.25 87 ARG A C 1
ATOM 681 O O . ARG A 1 87 ? 2.735 7.609 -9.413 1.00 91.25 87 ARG A O 1
ATOM 688 N N . ARG A 1 88 ? 1.986 7.835 -11.528 1.00 87.19 88 ARG A N 1
ATOM 689 C CA . ARG A 1 88 ? 0.608 8.192 -11.160 1.00 87.19 88 ARG A CA 1
ATOM 690 C C . ARG A 1 88 ? -0.081 7.107 -10.348 1.00 87.19 88 ARG A C 1
ATOM 692 O O . ARG A 1 88 ? -0.841 7.432 -9.450 1.00 87.19 88 ARG A O 1
ATOM 699 N N . VAL A 1 89 ? 0.187 5.844 -10.663 1.00 85.00 89 VAL A N 1
ATOM 700 C CA . VAL A 1 89 ? -0.422 4.708 -9.966 1.00 85.00 89 VAL A CA 1
ATOM 70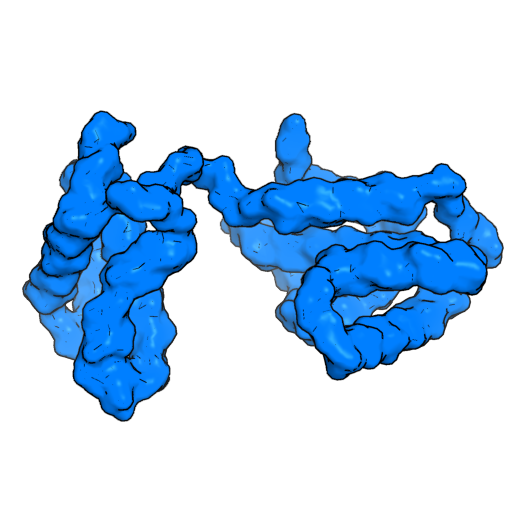1 C C . VAL A 1 89 ? 0.191 4.480 -8.584 1.00 85.00 89 VAL A C 1
ATOM 703 O O . VAL A 1 89 ? -0.536 4.158 -7.654 1.00 85.00 89 VAL A O 1
ATOM 706 N N . LEU A 1 90 ? 1.505 4.657 -8.428 1.00 86.50 90 LEU A N 1
ATOM 707 C CA . LEU A 1 90 ? 2.181 4.385 -7.154 1.00 86.50 90 LEU A CA 1
ATOM 708 C C . LEU A 1 90 ? 2.161 5.560 -6.174 1.00 86.50 90 LEU A C 1
ATOM 710 O O . LEU A 1 90 ? 2.196 5.348 -4.969 1.00 86.50 90 LEU A O 1
ATOM 714 N N . VAL A 1 91 ? 2.160 6.791 -6.684 1.00 85.75 91 VAL A N 1
ATOM 715 C CA . VAL A 1 91 ? 2.354 8.007 -5.875 1.00 85.75 91 VAL A CA 1
ATOM 716 C C . VAL A 1 91 ? 1.175 8.978 -6.011 1.00 85.75 91 VAL A C 1
ATOM 718 O O . VAL A 1 91 ? 1.050 9.924 -5.243 1.00 85.75 91 VAL A O 1
ATOM 721 N N . GLY A 1 92 ? 0.286 8.745 -6.976 1.00 82.69 92 GLY A N 1
ATOM 722 C CA . GLY A 1 92 ? -0.879 9.582 -7.237 1.00 82.69 92 GLY A CA 1
ATOM 723 C C . GLY A 1 92 ? -0.671 10.615 -8.357 1.00 82.69 92 GLY A C 1
ATOM 724 O O . GLY A 1 92 ? 0.462 10.929 -8.746 1.00 82.69 92 GLY A O 1
ATOM 725 N N . PRO A 1 93 ? -1.772 11.153 -8.915 1.00 79.62 93 PRO A N 1
ATOM 726 C CA . PRO A 1 93 ? -1.732 12.112 -10.021 1.00 79.62 93 PRO A CA 1
ATOM 727 C C . PRO A 1 93 ? -1.084 13.449 -9.633 1.00 79.62 93 PRO A C 1
ATOM 729 O O . PRO A 1 93 ? -0.345 14.013 -10.443 1.00 79.62 93 PRO A O 1
ATOM 732 N N . GLU A 1 94 ? -1.293 13.886 -8.389 1.00 82.75 94 GLU A N 1
ATOM 733 C CA . GLU A 1 94 ? -0.831 15.169 -7.834 1.00 82.75 94 GLU A CA 1
ATOM 734 C C . GLU A 1 94 ? 0.578 15.108 -7.218 1.00 82.75 94 GLU A C 1
ATOM 736 O O . GLU A 1 94 ? 1.044 16.083 -6.634 1.00 82.75 94 GLU A O 1
ATOM 741 N N . ALA A 1 95 ? 1.278 13.973 -7.328 1.00 79.50 95 ALA A N 1
ATOM 742 C CA . ALA A 1 95 ? 2.605 13.829 -6.739 1.00 79.50 95 ALA A CA 1
ATOM 743 C C . ALA A 1 95 ? 3.597 14.853 -7.314 1.00 79.50 95 ALA A C 1
ATOM 745 O O . ALA A 1 95 ? 3.747 14.976 -8.537 1.00 79.50 95 ALA A O 1
ATOM 746 N N . GLY A 1 96 ? 4.282 15.560 -6.417 1.00 82.69 96 GLY A N 1
ATOM 747 C CA . GLY A 1 96 ? 5.235 16.611 -6.729 1.00 82.69 96 GLY A CA 1
ATOM 748 C C . GLY A 1 96 ? 6.610 16.080 -7.133 1.00 82.69 96 GLY A C 1
ATOM 749 O O . GLY A 1 96 ? 6.828 14.893 -7.408 1.00 82.69 96 GLY A O 1
ATOM 750 N N . GLU A 1 97 ? 7.577 16.994 -7.216 1.00 87.38 97 GLU A N 1
ATOM 751 C CA . GLU A 1 97 ? 8.948 16.662 -7.612 1.00 87.38 97 GLU A CA 1
ATOM 752 C C . GLU A 1 97 ? 9.672 15.821 -6.553 1.00 87.38 97 GLU A C 1
ATOM 754 O O . GLU A 1 97 ? 10.435 14.925 -6.916 1.00 87.38 97 GLU A O 1
ATOM 759 N N . ALA A 1 98 ? 9.390 16.059 -5.268 1.00 87.12 98 ALA A N 1
ATOM 760 C CA . ALA A 1 98 ? 9.989 15.328 -4.157 1.00 87.12 98 ALA A CA 1
ATOM 761 C C . ALA A 1 98 ? 9.593 13.846 -4.183 1.00 87.12 98 ALA A C 1
ATOM 763 O O . ALA A 1 98 ? 10.459 12.975 -4.201 1.00 87.12 98 ALA A O 1
ATOM 764 N N . GLU A 1 99 ? 8.302 13.546 -4.297 1.00 87.19 99 GLU A N 1
ATOM 765 C CA . GLU A 1 99 ? 7.805 12.172 -4.318 1.00 87.19 99 GLU A CA 1
ATOM 766 C C . GLU A 1 99 ? 8.221 11.457 -5.613 1.00 87.19 99 GLU A C 1
ATOM 768 O O . GLU A 1 99 ? 8.590 10.280 -5.614 1.00 87.19 99 GLU A O 1
ATOM 773 N N . SER A 1 100 ? 8.259 12.195 -6.727 1.00 86.75 100 SER A N 1
ATOM 774 C CA . SER A 1 100 ? 8.811 11.695 -7.990 1.00 86.75 100 SER A CA 1
ATOM 775 C C . SER A 1 100 ? 10.295 11.341 -7.875 1.00 86.75 100 SER A C 1
ATOM 777 O O . SER A 1 100 ? 10.750 10.381 -8.500 1.00 86.75 100 SER A O 1
ATOM 779 N N . GLN A 1 101 ? 11.062 12.119 -7.111 1.00 89.94 101 GLN A N 1
ATOM 780 C CA . GLN A 1 101 ? 12.474 11.868 -6.858 1.00 89.94 101 GLN A CA 1
ATOM 781 C C . GLN A 1 101 ? 12.663 10.644 -5.956 1.00 89.94 101 GLN A C 1
ATOM 783 O O . GLN A 1 101 ? 13.429 9.751 -6.324 1.00 89.94 101 GLN A O 1
ATOM 788 N N . SER A 1 102 ? 11.895 10.532 -4.869 1.00 89.50 102 SER A N 1
ATOM 789 C CA . SER A 1 102 ? 11.891 9.348 -4.001 1.00 89.50 102 SER A CA 1
ATOM 790 C C . SER A 1 102 ? 11.559 8.070 -4.777 1.00 89.50 102 SER A C 1
ATOM 792 O O . SER A 1 102 ? 12.252 7.062 -4.634 1.00 89.50 102 SER A O 1
ATOM 794 N N . LEU A 1 103 ? 10.576 8.113 -5.687 1.00 91.50 103 LEU A N 1
ATOM 795 C CA . LEU A 1 103 ? 10.261 6.975 -6.555 1.00 91.50 103 LEU A CA 1
ATOM 796 C C . LEU A 1 103 ? 11.445 6.594 -7.457 1.00 91.50 103 LEU A C 1
ATOM 798 O O . LEU A 1 103 ? 11.729 5.411 -7.638 1.00 91.50 103 LEU A O 1
ATOM 802 N N . ARG A 1 104 ? 12.159 7.566 -8.038 1.00 92.62 104 ARG A N 1
ATOM 803 C CA . ARG A 1 104 ? 13.332 7.276 -8.886 1.00 92.62 104 ARG A CA 1
ATOM 804 C C . ARG A 1 104 ? 14.465 6.630 -8.098 1.00 92.62 104 ARG A C 1
ATOM 806 O O . ARG A 1 104 ? 15.116 5.729 -8.626 1.00 92.62 104 ARG A O 1
ATOM 813 N N . GLU A 1 105 ? 14.696 7.077 -6.870 1.00 92.62 105 GLU A N 1
ATOM 814 C CA . GLU A 1 105 ? 15.709 6.513 -5.975 1.00 92.62 105 GLU A CA 1
ATOM 815 C C . GLU A 1 105 ? 15.362 5.073 -5.593 1.00 92.62 105 GLU A C 1
ATOM 817 O O . GLU A 1 105 ? 16.190 4.176 -5.762 1.00 92.62 105 GLU A O 1
ATOM 822 N N . LEU A 1 106 ? 14.105 4.821 -5.214 1.00 93.44 106 LEU A N 1
ATOM 823 C CA . LEU A 1 106 ? 13.599 3.474 -4.952 1.00 93.44 106 LEU A CA 1
ATOM 824 C C . LEU A 1 106 ? 13.763 2.558 -6.174 1.00 93.44 106 LEU A C 1
ATOM 826 O O . LEU A 1 106 ? 14.289 1.449 -6.063 1.00 93.44 106 LEU A O 1
ATOM 830 N N . LEU A 1 107 ? 13.383 3.031 -7.365 1.00 93.88 107 LEU A N 1
ATOM 831 C CA . LEU A 1 107 ? 13.547 2.277 -8.610 1.00 93.88 107 LEU A CA 1
ATOM 832 C C . LEU A 1 107 ? 15.015 1.976 -8.925 1.00 93.88 107 LEU A C 1
ATOM 834 O O . LEU A 1 107 ? 15.306 0.917 -9.480 1.00 93.88 107 LEU A O 1
ATOM 838 N N . ALA A 1 108 ? 15.945 2.877 -8.601 1.00 92.19 108 ALA A N 1
ATOM 839 C CA . ALA A 1 108 ? 17.373 2.640 -8.792 1.00 92.19 108 ALA A CA 1
ATOM 840 C C . ALA A 1 108 ? 17.881 1.516 -7.874 1.00 92.19 108 ALA A C 1
ATOM 842 O O . ALA A 1 108 ? 18.568 0.607 -8.354 1.00 92.19 108 ALA A O 1
ATOM 843 N N . THR A 1 109 ? 17.480 1.534 -6.600 1.00 93.06 109 THR A N 1
ATOM 844 C CA . THR A 1 109 ? 17.783 0.482 -5.618 1.00 93.06 109 THR A CA 1
ATOM 845 C C . THR A 1 109 ? 17.223 -0.868 -6.062 1.00 93.06 109 THR A C 1
ATOM 847 O O . THR A 1 109 ? 17.963 -1.847 -6.191 1.00 93.06 109 THR A O 1
ATOM 850 N N . LEU A 1 110 ? 15.933 -0.914 -6.399 1.00 93.25 110 LEU A N 1
ATOM 851 C CA . LEU A 1 110 ? 15.267 -2.137 -6.848 1.00 93.25 110 LEU A CA 1
ATOM 852 C C . LEU A 1 110 ? 15.855 -2.664 -8.160 1.00 93.25 110 LEU A C 1
ATOM 854 O O . LEU A 1 110 ? 16.002 -3.870 -8.335 1.00 93.25 110 LEU A O 1
ATOM 858 N N . LYS A 1 111 ? 16.274 -1.790 -9.080 1.00 91.81 111 LYS A N 1
ATOM 859 C CA . LYS A 1 111 ? 16.922 -2.212 -10.329 1.00 91.81 111 LYS A CA 1
ATOM 860 C C . LYS A 1 111 ? 18.244 -2.926 -10.084 1.00 91.81 111 LYS A C 1
ATOM 862 O O . LYS A 1 111 ? 18.514 -3.930 -10.743 1.00 91.81 111 LYS A O 1
ATOM 867 N N . ALA A 1 112 ? 19.068 -2.413 -9.171 1.00 90.19 112 ALA A N 1
ATOM 868 C CA . ALA A 1 112 ? 20.320 -3.067 -8.807 1.00 90.19 112 ALA A CA 1
ATOM 869 C C . ALA A 1 112 ? 20.053 -4.465 -8.236 1.00 90.19 112 ALA A C 1
ATOM 871 O O . ALA A 1 112 ? 20.692 -5.427 -8.658 1.00 90.19 112 ALA A O 1
ATOM 872 N N . ARG A 1 113 ? 19.046 -4.580 -7.365 1.00 91.44 113 ARG A N 1
ATOM 873 C CA . ARG A 1 113 ? 18.628 -5.845 -6.758 1.00 91.44 113 ARG A CA 1
ATOM 874 C C . ARG A 1 113 ? 18.084 -6.841 -7.779 1.00 91.44 113 ARG A C 1
ATOM 876 O O . ARG A 1 113 ? 18.548 -7.974 -7.837 1.00 91.44 113 ARG A O 1
ATOM 883 N N . ARG A 1 114 ? 17.180 -6.410 -8.665 1.00 89.25 114 ARG A N 1
ATOM 884 C CA . ARG A 1 114 ? 16.670 -7.253 -9.758 1.00 89.25 114 ARG A CA 1
ATOM 885 C C . ARG A 1 114 ? 17.806 -7.796 -10.617 1.00 89.25 114 ARG A C 1
ATOM 887 O O . ARG A 1 114 ? 17.784 -8.964 -10.962 1.00 89.25 114 ARG A O 1
ATOM 894 N N . ASN A 1 115 ? 18.801 -6.979 -10.956 1.00 88.06 115 ASN A N 1
ATOM 895 C CA . ASN A 1 115 ? 19.931 -7.434 -11.770 1.00 88.06 115 ASN A CA 1
ATOM 896 C C . ASN A 1 115 ? 20.809 -8.486 -11.069 1.00 88.06 115 ASN A C 1
ATOM 898 O O . ASN A 1 115 ? 21.521 -9.209 -11.754 1.00 88.06 115 ASN A O 1
ATOM 902 N N . GLN A 1 116 ? 20.793 -8.550 -9.735 1.00 88.88 116 GLN A N 1
ATOM 903 C CA . GLN A 1 116 ? 21.482 -9.595 -8.969 1.00 88.88 116 GLN A CA 1
ATOM 904 C C . GLN A 1 116 ? 20.665 -10.890 -8.914 1.00 88.88 116 GLN A C 1
ATOM 906 O O . GLN A 1 116 ? 21.241 -11.972 -8.877 1.00 88.88 116 GLN A O 1
ATOM 911 N N . LEU A 1 117 ? 19.336 -10.766 -8.904 1.00 85.19 117 LEU A N 1
ATOM 912 C CA . LEU A 1 117 ? 18.408 -11.883 -8.746 1.00 85.19 117 LEU A CA 1
ATOM 913 C C . LEU A 1 117 ? 17.985 -12.514 -10.079 1.00 85.19 117 LEU A C 1
ATOM 915 O O . LEU A 1 117 ? 17.719 -13.710 -10.122 1.00 85.19 117 LEU A O 1
ATOM 919 N N . ALA A 1 118 ? 17.868 -11.732 -11.153 1.00 78.56 118 ALA A N 1
ATOM 920 C CA . ALA A 1 118 ? 17.331 -12.189 -12.431 1.00 78.56 118 ALA A CA 1
ATOM 921 C C . ALA A 1 118 ? 18.364 -13.009 -13.222 1.00 78.56 118 ALA A C 1
ATOM 923 O O . ALA A 1 118 ? 19.487 -12.558 -13.450 1.00 78.56 118 ALA A O 1
ATOM 924 N N . ALA A 1 119 ? 17.954 -14.185 -13.703 1.00 64.69 119 ALA A N 1
ATOM 925 C CA . ALA A 1 119 ? 18.689 -14.922 -14.729 1.00 64.69 119 ALA A CA 1
ATOM 926 C C . ALA A 1 119 ? 18.559 -14.223 -16.102 1.00 64.69 119 ALA A C 1
ATOM 928 O O . ALA A 1 119 ? 17.624 -13.453 -16.330 1.00 64.69 119 ALA A O 1
ATOM 929 N N . GLU A 1 120 ? 19.488 -14.495 -17.026 1.00 54.84 120 GLU A N 1
ATOM 930 C CA . GLU A 1 120 ? 19.610 -13.795 -18.323 1.00 54.84 120 GLU A CA 1
ATOM 931 C C . GLU A 1 120 ? 18.357 -13.882 -19.228 1.00 54.84 120 GLU A C 1
ATOM 933 O O . GLU A 1 120 ? 18.177 -13.021 -20.089 1.00 54.84 120 GLU A O 1
ATOM 938 N N . ASP A 1 121 ? 17.458 -14.845 -18.990 1.00 50.47 121 ASP A N 1
ATOM 939 C CA . ASP A 1 121 ? 16.289 -15.149 -19.834 1.00 50.47 121 ASP A CA 1
ATOM 940 C C . ASP A 1 121 ? 14.931 -14.680 -19.274 1.00 50.47 121 ASP A C 1
ATOM 942 O O . ASP A 1 121 ? 13.879 -15.107 -19.753 1.00 50.47 121 ASP A O 1
ATOM 946 N N . ASP A 1 122 ? 14.914 -13.778 -18.289 1.00 54.91 122 ASP A N 1
ATOM 947 C CA . ASP A 1 122 ? 13.668 -13.260 -17.705 1.00 54.91 122 ASP A CA 1
ATOM 948 C C . ASP A 1 122 ? 12.961 -12.250 -18.641 1.00 54.91 122 ASP A C 1
ATOM 950 O O . ASP A 1 122 ? 12.938 -11.031 -18.423 1.00 54.91 122 ASP A O 1
ATOM 954 N N . VAL A 1 123 ? 12.430 -12.762 -19.756 1.00 51.75 123 VAL A N 1
ATOM 955 C CA . VAL A 1 123 ? 11.608 -12.025 -20.716 1.00 51.75 123 VAL A CA 1
ATOM 956 C C . VAL A 1 123 ? 10.158 -12.115 -20.263 1.00 51.75 123 VAL A C 1
ATOM 958 O O . VAL A 1 123 ? 9.411 -13.022 -20.626 1.00 51.75 123 VAL A O 1
ATOM 961 N N . THR A 1 124 ? 9.738 -11.113 -19.500 1.00 60.12 124 THR A N 1
ATOM 962 C CA . THR A 1 124 ? 8.317 -10.844 -19.279 1.00 60.12 124 THR A CA 1
ATOM 963 C C . THR A 1 124 ? 7.629 -10.663 -20.633 1.00 60.12 124 THR A C 1
ATOM 965 O O . THR A 1 124 ? 8.051 -9.856 -21.468 1.00 60.12 124 THR A O 1
ATOM 968 N N . GLY A 1 125 ? 6.606 -11.482 -20.889 1.00 57.12 125 GLY A N 1
ATOM 969 C CA . GLY A 1 125 ? 5.920 -11.525 -22.180 1.00 57.12 125 GLY A CA 1
ATOM 970 C C . GLY A 1 125 ? 5.406 -10.145 -22.624 1.00 57.12 125 GLY A C 1
ATOM 971 O O . GLY A 1 125 ? 5.099 -9.290 -21.784 1.00 57.12 125 GLY A O 1
ATOM 972 N N . PRO A 1 126 ? 5.304 -9.887 -23.941 1.00 56.88 126 PRO A N 1
ATOM 973 C CA . PRO A 1 126 ? 4.823 -8.606 -24.447 1.00 56.88 126 PRO A CA 1
ATOM 974 C C . PRO A 1 126 ? 3.436 -8.277 -23.871 1.00 56.88 126 PRO A C 1
ATOM 976 O O . PRO A 1 126 ? 2.505 -9.069 -23.986 1.00 56.88 126 PRO A O 1
ATOM 979 N N . GLY A 1 127 ? 3.311 -7.105 -23.239 1.00 67.62 127 GLY A N 1
ATOM 980 C CA . GLY A 1 127 ? 2.064 -6.626 -22.628 1.00 67.62 127 GLY A CA 1
ATOM 981 C C . GLY A 1 127 ? 1.832 -7.041 -21.169 1.00 67.62 127 GLY A C 1
ATOM 982 O O . GLY A 1 127 ? 0.851 -6.592 -20.583 1.00 67.62 127 GLY A O 1
ATOM 983 N N . ALA A 1 128 ? 2.725 -7.827 -20.550 1.00 77.19 128 ALA A N 1
ATOM 984 C CA . ALA A 1 128 ? 2.592 -8.229 -19.144 1.00 77.19 128 ALA A CA 1
ATOM 985 C C . ALA A 1 128 ? 2.528 -7.024 -18.188 1.00 77.19 128 ALA A C 1
ATOM 987 O O . ALA A 1 128 ? 1.712 -7.001 -17.272 1.00 77.19 128 ALA A O 1
ATOM 988 N N . PHE A 1 129 ? 3.339 -5.989 -18.438 1.00 83.12 129 PHE A N 1
ATOM 989 C CA . PHE A 1 129 ? 3.312 -4.759 -17.643 1.00 83.12 129 PHE A CA 1
ATOM 990 C C . PHE A 1 129 ? 1.970 -4.029 -17.745 1.00 83.12 129 PHE A C 1
ATOM 992 O O . PHE A 1 129 ? 1.419 -3.630 -16.727 1.00 83.12 129 PHE A O 1
ATOM 999 N N . ASP A 1 130 ? 1.437 -3.866 -18.958 1.00 82.38 130 ASP A N 1
ATOM 1000 C CA . ASP A 1 130 ? 0.204 -3.105 -19.175 1.00 82.38 130 ASP A CA 1
ATOM 1001 C C . ASP A 1 130 ? -1.002 -3.835 -18.536 1.00 82.38 130 ASP A C 1
ATOM 1003 O O . ASP A 1 130 ? -1.867 -3.200 -17.939 1.00 82.38 130 ASP A O 1
ATOM 1007 N N . GLN A 1 131 ? -1.010 -5.176 -18.559 1.00 82.69 131 GLN A N 1
ATOM 1008 C CA . GLN A 1 131 ? -2.008 -5.987 -17.848 1.00 82.69 131 GLN A CA 1
ATOM 1009 C C . GLN A 1 131 ? -1.890 -5.868 -16.323 1.00 82.69 131 GLN A C 1
ATOM 1011 O O . GLN A 1 131 ? -2.907 -5.761 -15.640 1.00 82.69 131 GLN A O 1
ATOM 1016 N N . LEU A 1 132 ? -0.667 -5.876 -15.781 1.00 83.00 132 LEU A N 1
ATOM 1017 C CA . LEU A 1 132 ? -0.441 -5.698 -14.344 1.00 83.00 132 LEU A CA 1
ATOM 1018 C C . LEU A 1 132 ? -0.811 -4.289 -13.881 1.00 83.00 132 LEU A C 1
ATOM 1020 O O . LEU A 1 132 ? -1.451 -4.154 -12.848 1.00 83.00 132 LEU A O 1
ATOM 1024 N N . MET A 1 133 ? -0.471 -3.259 -14.659 1.00 83.19 133 MET A N 1
ATOM 1025 C CA . MET A 1 133 ? -0.883 -1.879 -14.396 1.00 83.19 133 MET A CA 1
ATOM 1026 C C . MET A 1 133 ? -2.401 -1.748 -14.339 1.00 83.19 133 MET A C 1
ATOM 1028 O O . MET A 1 133 ? -2.904 -1.105 -13.426 1.00 83.19 133 MET A O 1
ATOM 1032 N N . GLN A 1 134 ? -3.124 -2.369 -15.278 1.00 82.00 134 GLN A N 1
ATOM 1033 C CA . GLN A 1 134 ? -4.585 -2.338 -15.272 1.00 82.00 134 GLN A CA 1
ATOM 1034 C C . GLN A 1 134 ? -5.149 -3.050 -14.041 1.00 82.00 134 GLN A C 1
ATOM 1036 O O . GLN A 1 134 ? -5.964 -2.467 -13.344 1.00 82.00 134 GLN A O 1
ATOM 1041 N N . ARG 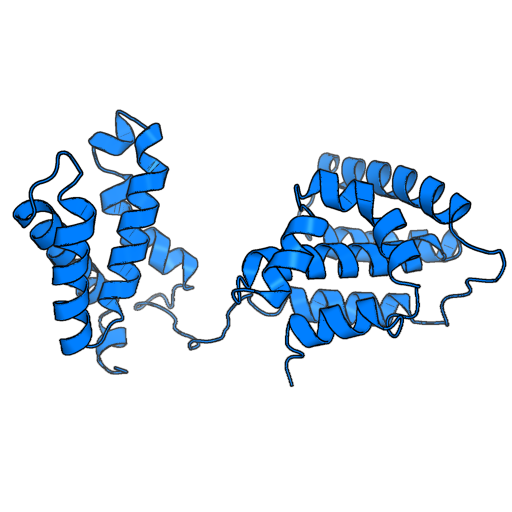A 1 135 ? -4.669 -4.258 -13.712 1.00 80.06 135 ARG A N 1
ATOM 1042 C CA . ARG A 1 135 ? -5.119 -4.984 -12.508 1.00 80.06 135 ARG A CA 1
ATOM 1043 C C . ARG A 1 135 ? -4.835 -4.212 -11.223 1.00 80.06 135 ARG A C 1
ATOM 1045 O O . ARG A 1 135 ? -5.690 -4.144 -10.350 1.00 80.06 135 ARG A O 1
ATOM 1052 N N . TYR A 1 136 ? -3.646 -3.626 -11.121 1.00 76.31 136 TYR A N 1
ATOM 1053 C CA . TYR A 1 136 ? -3.252 -2.827 -9.968 1.00 76.31 136 TYR A CA 1
ATOM 1054 C C . TYR A 1 136 ? -4.106 -1.558 -9.863 1.00 76.31 136 TYR A C 1
ATOM 1056 O O . TYR A 1 136 ? -4.545 -1.202 -8.773 1.00 76.31 136 TYR A O 1
ATOM 1064 N N . ALA A 1 137 ? -4.382 -0.890 -10.986 1.00 76.38 137 ALA A N 1
ATOM 1065 C CA . ALA A 1 137 ? -5.279 0.257 -11.025 1.00 76.38 137 ALA A CA 1
ATOM 1066 C C . ALA A 1 137 ? -6.715 -0.138 -10.660 1.00 76.38 137 ALA A C 1
ATOM 1068 O O . ALA A 1 137 ? -7.305 0.528 -9.828 1.00 76.38 137 ALA A O 1
ATOM 1069 N N . ASP A 1 138 ? -7.252 -1.232 -11.204 1.00 74.88 138 ASP A N 1
ATOM 1070 C CA . ASP A 1 138 ? -8.610 -1.707 -10.913 1.00 74.88 138 ASP A CA 1
ATOM 1071 C C . ASP A 1 138 ? -8.769 -2.080 -9.431 1.00 74.88 138 ASP A C 1
ATOM 1073 O O . ASP A 1 138 ? -9.778 -1.743 -8.822 1.00 74.88 138 ASP A O 1
ATOM 1077 N N . ARG A 1 139 ? -7.759 -2.719 -8.824 1.00 68.62 139 ARG A N 1
ATOM 1078 C CA . ARG A 1 139 ? -7.768 -3.101 -7.402 1.00 68.62 139 ARG A CA 1
ATOM 1079 C C . ARG A 1 139 ? -7.657 -1.906 -6.456 1.00 68.62 139 ARG A C 1
ATOM 1081 O O . ARG A 1 139 ? -8.263 -1.928 -5.396 1.00 68.62 139 ARG A O 1
ATOM 1088 N N . ASN A 1 140 ? -6.890 -0.880 -6.826 1.00 64.88 140 ASN A N 1
ATOM 1089 C CA . ASN A 1 140 ? -6.742 0.337 -6.015 1.00 64.88 140 ASN A CA 1
ATOM 1090 C C . ASN A 1 140 ? -7.787 1.418 -6.341 1.00 64.88 140 ASN A C 1
ATOM 1092 O O . ASN A 1 140 ? -7.948 2.359 -5.572 1.00 64.88 140 ASN A O 1
ATOM 1096 N N . ALA A 1 141 ? -8.477 1.310 -7.480 1.00 58.88 141 ALA A N 1
ATOM 1097 C CA . ALA A 1 141 ? -9.653 2.111 -7.816 1.00 58.88 141 ALA A CA 1
ATOM 1098 C C . ALA A 1 141 ? -10.933 1.513 -7.224 1.00 58.88 141 ALA A C 1
ATOM 1100 O O . ALA A 1 141 ? -11.924 2.224 -7.070 1.00 58.88 141 ALA A O 1
ATOM 1101 N N . GLN A 1 142 ? -10.923 0.218 -6.897 1.00 42.50 142 GLN A N 1
ATOM 1102 C CA . GLN A 1 142 ? -11.928 -0.364 -6.026 1.00 42.50 142 GLN A CA 1
ATOM 1103 C C . GLN A 1 142 ? -11.736 0.222 -4.625 1.00 42.50 142 GLN A C 1
ATOM 1105 O O . GLN A 1 142 ? -10.628 0.145 -4.087 1.00 42.50 142 GLN A O 1
ATOM 1110 N N . PRO A 1 143 ? -12.783 0.817 -4.030 1.00 39.84 143 PRO A N 1
ATOM 1111 C CA . PRO A 1 143 ? -12.751 1.172 -2.624 1.00 39.84 143 PRO A CA 1
ATOM 1112 C C . PRO A 1 143 ? -12.361 -0.084 -1.844 1.00 39.84 143 PRO A C 1
ATOM 1114 O O . PRO A 1 143 ? -13.008 -1.126 -1.992 1.00 39.84 143 PRO A O 1
ATOM 1117 N N . ARG A 1 144 ? -11.275 -0.008 -1.063 1.00 38.69 144 ARG A N 1
ATOM 1118 C CA . ARG A 1 144 ? -11.058 -0.964 0.025 1.00 38.69 144 ARG A CA 1
ATOM 1119 C C . ARG A 1 144 ? -12.309 -0.844 0.894 1.00 38.69 144 ARG A C 1
ATOM 1121 O O . ARG A 1 144 ? -12.589 0.234 1.402 1.00 38.69 144 ARG A O 1
ATOM 1128 N N . ASP A 1 145 ? -13.100 -1.909 0.887 1.00 37.62 145 ASP A N 1
ATOM 1129 C CA . ASP A 1 145 ? -14.419 -2.024 1.506 1.00 37.62 145 ASP A CA 1
ATOM 1130 C C . ASP A 1 145 ? -15.524 -1.159 0.869 1.00 37.62 145 ASP A C 1
ATOM 1132 O O . ASP A 1 145 ? -16.118 -0.281 1.483 1.00 37.62 145 ASP A O 1
ATOM 1136 N N . ALA A 1 146 ? -15.885 -1.497 -0.374 1.00 35.97 146 ALA A N 1
ATOM 1137 C CA . ALA A 1 146 ? -17.262 -1.349 -0.867 1.00 35.97 146 ALA A CA 1
ATOM 1138 C C . ALA A 1 146 ? -18.120 -2.589 -0.539 1.00 35.97 146 ALA A C 1
ATOM 1140 O O . ALA A 1 146 ? -19.004 -2.962 -1.312 1.00 35.97 146 ALA A O 1
ATOM 1141 N N . ASP A 1 147 ? -17.852 -3.253 0.587 1.00 37.16 147 ASP A N 1
ATOM 1142 C CA . ASP A 1 147 ? -18.792 -4.204 1.173 1.00 37.16 147 ASP A CA 1
ATOM 1143 C C . ASP A 1 147 ? -19.628 -3.431 2.201 1.00 37.16 147 ASP A C 1
ATOM 1145 O O . ASP A 1 147 ? -19.277 -3.319 3.372 1.00 37.16 147 ASP A O 1
ATOM 1149 N N . GLY A 1 148 ? -20.700 -2.793 1.718 1.00 39.28 148 GLY A N 1
ATOM 1150 C CA . GLY A 1 148 ? -21.647 -2.075 2.572 1.00 39.28 148 GLY A CA 1
ATOM 1151 C C . GLY A 1 148 ? -22.219 -0.796 1.971 1.00 39.28 148 GLY A C 1
ATOM 1152 O O . GLY A 1 148 ? -22.046 0.269 2.547 1.00 39.28 148 GLY A O 1
ATOM 1153 N N . SER A 1 149 ? -22.973 -0.933 0.872 1.00 41.75 149 SER A N 1
ATOM 1154 C CA . SER A 1 149 ? -23.881 0.089 0.326 1.00 41.75 149 SER A CA 1
ATOM 1155 C C . SER A 1 149 ? -23.193 1.328 -0.291 1.00 41.75 149 SER A C 1
ATOM 1157 O O . SER A 1 149 ? -22.228 1.870 0.239 1.00 41.75 149 SER A O 1
ATOM 1159 N N . ASP A 1 150 ? -23.726 1.815 -1.421 1.00 45.47 150 ASP A N 1
ATOM 1160 C CA . ASP A 1 150 ? -23.583 3.213 -1.873 1.00 45.47 150 ASP A CA 1
ATOM 1161 C C . ASP A 1 150 ? -24.250 4.136 -0.821 1.00 45.47 150 ASP A C 1
ATOM 1163 O O . ASP A 1 150 ? -25.207 4.859 -1.104 1.00 45.47 150 ASP A O 1
ATOM 1167 N N . SER A 1 151 ? -23.814 4.047 0.440 1.00 55.38 151 SER A N 1
ATOM 1168 C CA . SER A 1 151 ? -24.371 4.775 1.573 1.00 55.38 151 SER A CA 1
ATOM 1169 C C . SER A 1 151 ? -23.800 6.170 1.490 1.00 55.38 151 SER A C 1
ATOM 1171 O O . SER A 1 151 ? -22.768 6.497 2.069 1.00 55.38 151 SER A O 1
ATOM 1173 N N . THR A 1 152 ? -24.445 6.994 0.687 1.00 64.88 152 THR A N 1
ATOM 1174 C CA . THR A 1 152 ? -24.254 8.423 0.778 1.00 64.88 152 THR A CA 1
ATOM 1175 C C . THR A 1 152 ? -24.997 8.908 2.017 1.00 64.88 152 THR A C 1
ATOM 1177 O O . THR A 1 152 ? -26.168 8.572 2.219 1.00 64.88 152 THR A O 1
ATOM 1180 N N . TYR A 1 153 ? -24.318 9.666 2.868 1.00 68.19 153 TYR A N 1
ATOM 1181 C CA . TYR A 1 153 ? -24.845 10.063 4.168 1.00 68.19 153 TYR A CA 1
ATOM 1182 C C . TYR A 1 153 ? -25.385 11.496 4.134 1.00 68.19 153 TYR A C 1
ATOM 1184 O O . TYR A 1 153 ? -24.666 12.437 3.791 1.00 68.19 153 TYR A O 1
ATOM 1192 N N . GLY A 1 154 ? -26.643 11.659 4.549 1.00 66.75 154 GLY A N 1
ATOM 1193 C CA . GLY A 1 154 ? -27.308 12.960 4.653 1.00 66.75 154 GLY A CA 1
ATOM 1194 C C . GLY A 1 154 ? -27.666 13.589 3.301 1.00 66.75 154 GLY A C 1
ATOM 1195 O O . GLY A 1 154 ? -27.427 13.015 2.239 1.00 66.75 154 GLY A O 1
ATOM 1196 N N . GLU A 1 155 ? -28.239 14.794 3.347 1.00 62.94 155 GLU A N 1
ATOM 1197 C CA . GLU A 1 155 ? -28.759 15.501 2.161 1.00 62.94 155 GLU A CA 1
ATOM 1198 C C . GLU A 1 155 ? -27.676 15.817 1.111 1.00 62.94 155 GLU A C 1
ATOM 1200 O O . GLU A 1 155 ? -27.965 15.852 -0.085 1.00 62.94 155 GLU A O 1
ATOM 1205 N N . ASP A 1 156 ? -26.427 16.001 1.550 1.00 67.69 156 ASP A N 1
ATOM 1206 C CA . ASP A 1 156 ? -25.277 16.316 0.692 1.00 67.69 156 ASP A CA 1
ATOM 1207 C C . ASP A 1 156 ? -24.614 15.074 0.074 1.00 67.69 156 ASP A C 1
ATOM 1209 O O . ASP A 1 156 ? -23.607 15.189 -0.624 1.00 67.69 156 ASP A O 1
ATOM 1213 N N . ALA A 1 157 ? -25.178 13.887 0.315 1.00 74.25 157 ALA A N 1
ATOM 1214 C CA . ALA A 1 157 ? -24.672 12.618 -0.181 1.00 74.25 157 ALA A CA 1
ATOM 1215 C C . ALA A 1 157 ? -23.184 12.381 0.160 1.00 74.25 157 ALA A C 1
ATOM 1217 O O . ALA A 1 157 ? -22.389 11.972 -0.692 1.00 74.25 157 ALA A O 1
ATOM 1218 N N . LEU A 1 158 ? -22.810 12.653 1.414 1.00 77.31 158 LEU A N 1
ATOM 1219 C CA . LEU A 1 158 ? -21.418 12.607 1.852 1.00 77.31 158 LEU A CA 1
ATOM 1220 C C . LEU A 1 158 ? -20.841 11.191 1.719 1.00 77.31 158 LEU A C 1
ATOM 1222 O O . LEU A 1 158 ? -21.528 10.223 2.073 1.00 77.31 158 LEU A O 1
ATOM 1226 N N . PRO A 1 159 ? -19.581 11.053 1.268 1.00 78.94 159 PRO A N 1
ATOM 1227 C CA . PRO A 1 159 ? -18.894 9.774 1.305 1.00 78.94 159 PRO A CA 1
ATOM 1228 C C . PRO A 1 159 ? -18.671 9.322 2.764 1.00 78.94 159 PRO A C 1
ATOM 1230 O O . PRO A 1 159 ? -18.605 10.165 3.667 1.00 78.94 159 PRO A O 1
ATOM 1233 N N . PRO A 1 160 ? -18.515 8.007 3.016 1.00 78.69 160 PRO A N 1
ATOM 1234 C CA . PRO A 1 160 ? -18.434 7.450 4.370 1.00 78.69 160 PRO A CA 1
ATOM 1235 C C . PRO A 1 160 ? -17.371 8.101 5.260 1.00 78.69 160 PRO A C 1
ATOM 1237 O O . PRO A 1 160 ? -17.639 8.393 6.423 1.00 78.69 160 PRO A O 1
ATOM 1240 N N . ASP A 1 161 ? -16.187 8.391 4.719 1.00 80.88 161 ASP A N 1
ATOM 1241 C CA . ASP A 1 161 ? -15.094 8.992 5.491 1.00 80.88 161 ASP A CA 1
ATOM 1242 C C . ASP A 1 161 ? -15.406 10.430 5.927 1.00 80.88 161 ASP A C 1
ATOM 1244 O O . ASP A 1 161 ? -15.108 10.828 7.055 1.00 80.88 161 ASP A O 1
ATOM 1248 N N . GLU A 1 162 ? -16.074 11.206 5.070 1.00 81.75 162 GLU A N 1
ATOM 1249 C CA . GLU A 1 162 ? -16.507 12.565 5.407 1.00 81.75 162 GLU A CA 1
ATOM 1250 C C . GLU A 1 162 ? -17.651 12.548 6.426 1.00 81.75 162 GLU A C 1
ATOM 1252 O O . GLU A 1 162 ? -17.669 13.356 7.358 1.00 81.75 162 GLU A O 1
ATOM 1257 N N . ALA A 1 163 ? -18.574 11.591 6.303 1.00 85.88 163 ALA A N 1
ATOM 1258 C CA . ALA A 1 163 ? -19.658 11.394 7.257 1.00 85.88 163 ALA A CA 1
ATOM 1259 C C . ALA A 1 163 ? -19.130 10.994 8.645 1.00 85.88 163 ALA A C 1
ATOM 1261 O O . ALA A 1 163 ? -19.553 11.564 9.656 1.00 85.88 163 ALA A O 1
ATOM 1262 N N . ARG A 1 164 ? -18.147 10.085 8.691 1.00 86.19 164 ARG A N 1
ATOM 1263 C CA . ARG A 1 164 ? -17.429 9.682 9.912 1.00 86.19 164 ARG A CA 1
ATOM 1264 C C . ARG A 1 164 ? -16.701 10.860 10.553 1.00 86.19 164 ARG A C 1
ATOM 1266 O O . ARG A 1 164 ? -16.835 11.082 11.756 1.00 86.19 164 ARG A O 1
ATOM 1273 N N . ALA A 1 165 ? -15.996 11.669 9.762 1.00 87.25 165 ALA A N 1
ATOM 1274 C CA . ALA A 1 165 ? -15.316 12.862 10.264 1.00 87.25 165 ALA A CA 1
ATOM 1275 C C . ALA A 1 165 ? -16.307 13.894 10.836 1.00 87.25 165 ALA A C 1
ATOM 1277 O O . ALA A 1 165 ? -16.096 14.436 11.925 1.00 87.25 165 ALA A O 1
ATOM 1278 N N . LEU A 1 166 ? -17.425 14.139 10.143 1.00 88.31 166 LEU A N 1
ATOM 1279 C CA . LEU A 1 166 ? -18.482 15.042 10.608 1.00 88.31 166 LEU A CA 1
ATOM 1280 C C . LEU A 1 166 ? -19.150 14.535 11.895 1.00 88.31 166 LEU A C 1
ATOM 1282 O O . LEU A 1 166 ? -19.497 15.328 12.783 1.00 88.31 166 LEU A O 1
ATOM 1286 N N . PHE A 1 167 ? -19.325 13.220 12.000 1.00 90.50 167 PHE A N 1
ATOM 1287 C CA . PHE A 1 167 ? -19.857 12.559 13.179 1.00 90.50 167 PHE A CA 1
ATOM 1288 C C . PHE A 1 167 ? -18.932 12.714 14.387 1.00 90.50 167 PHE A C 1
ATOM 1290 O O . PHE A 1 167 ? -19.406 13.181 15.421 1.00 90.50 167 PHE A O 1
ATOM 1297 N N . ALA A 1 168 ? -17.636 12.418 14.234 1.00 91.31 168 ALA A N 1
ATOM 1298 C CA . ALA A 1 168 ? -16.626 12.448 15.298 1.00 91.31 168 ALA A CA 1
ATOM 1299 C C . ALA A 1 168 ? -16.228 13.865 15.755 1.00 91.31 168 ALA A C 1
ATOM 1301 O O . ALA A 1 168 ? -15.725 14.048 16.865 1.00 91.31 168 ALA A O 1
ATOM 1302 N N . LYS A 1 169 ? -16.480 14.883 14.921 1.00 89.94 169 LYS A N 1
ATOM 1303 C CA . LYS A 1 169 ? -16.110 16.289 15.149 1.00 89.94 169 LYS A CA 1
ATOM 1304 C C . LYS A 1 169 ? -16.277 16.816 16.591 1.00 89.94 169 LYS A C 1
ATOM 1306 O O . LYS A 1 169 ? -15.301 17.343 17.110 1.00 89.94 169 LYS A O 1
ATOM 1311 N N . PRO A 1 170 ? -17.435 16.699 17.273 1.00 89.25 170 PRO A N 1
ATOM 1312 C CA . PRO A 1 170 ? -17.592 17.230 18.631 1.00 89.25 170 PRO A CA 1
ATOM 1313 C C . PRO A 1 170 ? -16.673 16.570 19.667 1.00 89.25 170 PRO A C 1
ATOM 1315 O O . PRO A 1 170 ? -16.303 17.224 20.635 1.00 89.25 170 PRO A O 1
ATOM 1318 N N . MET A 1 171 ? -16.291 15.306 19.472 1.00 87.38 171 MET A N 1
ATOM 1319 C CA . MET A 1 171 ? -15.370 14.620 20.379 1.00 87.38 171 MET A CA 1
ATOM 1320 C C . MET A 1 171 ? -13.929 15.092 20.142 1.00 87.38 171 MET A C 1
ATOM 1322 O O . MET A 1 171 ? -13.182 15.324 21.090 1.00 87.38 171 MET A O 1
ATOM 1326 N N . LEU A 1 172 ? -13.561 15.314 18.875 1.00 87.31 172 LEU A N 1
ATOM 1327 C CA . LEU A 1 172 ? -12.250 15.842 18.475 1.00 87.31 172 LEU A CA 1
ATOM 1328 C C . LEU A 1 172 ? -12.056 17.317 18.849 1.00 87.31 172 LEU A C 1
ATOM 1330 O O . LEU A 1 172 ? -10.939 17.743 19.122 1.00 87.31 172 LEU A O 1
ATOM 1334 N N . GLU A 1 173 ? -13.138 18.095 18.866 1.00 88.06 173 GLU A N 1
ATOM 1335 C CA . GLU A 1 173 ? -13.153 19.502 19.287 1.00 88.06 173 GLU A CA 1
ATOM 1336 C C . GLU A 1 173 ? -13.413 19.665 20.797 1.00 88.06 173 GLU A C 1
ATOM 1338 O O . GLU A 1 173 ? -13.647 20.782 21.264 1.00 88.06 173 GLU A O 1
ATOM 1343 N N . SER A 1 174 ? -13.384 18.571 21.568 1.00 85.50 174 SER A N 1
ATOM 1344 C CA . SER A 1 174 ? -13.532 18.625 23.024 1.00 85.50 174 SER A CA 1
ATOM 1345 C C . SER A 1 174 ? -12.334 19.323 23.678 1.00 85.50 174 SER A C 1
ATOM 1347 O O . SER A 1 174 ? -11.204 19.262 23.188 1.00 85.50 174 SER A O 1
ATOM 1349 N N . GLU A 1 175 ? -12.576 20.014 24.796 1.00 83.25 175 GLU A N 1
ATOM 1350 C CA . GLU A 1 175 ? -11.530 20.768 25.498 1.00 83.25 175 GLU A CA 1
ATOM 1351 C C . GLU A 1 175 ? -10.381 19.855 25.958 1.00 83.25 175 GLU A C 1
ATOM 1353 O O . GLU A 1 175 ? -9.224 20.265 25.895 1.00 83.25 175 GLU A O 1
ATOM 1358 N N . ASP A 1 176 ? -10.683 18.601 26.295 1.00 79.06 176 ASP A N 1
ATOM 1359 C CA . ASP A 1 176 ? -9.699 17.596 26.704 1.00 79.06 176 ASP A CA 1
ATOM 1360 C C . ASP A 1 176 ? -8.715 17.258 25.570 1.00 79.06 176 ASP A C 1
ATOM 1362 O O . ASP A 1 176 ? -7.502 17.287 25.775 1.00 79.06 176 ASP A O 1
ATOM 1366 N N . VAL A 1 177 ? -9.204 17.045 24.341 1.00 83.06 177 VAL A N 1
ATOM 1367 C CA . VAL A 1 177 ? -8.350 16.769 23.163 1.00 83.06 177 VAL A CA 1
ATOM 1368 C C . VAL A 1 177 ? -7.562 18.005 22.735 1.00 83.06 177 VAL A C 1
ATOM 1370 O O . VAL A 1 177 ? -6.407 17.904 22.316 1.00 83.06 177 VAL A O 1
ATOM 1373 N N . LEU A 1 178 ? -8.169 19.191 22.839 1.00 85.00 178 LEU A N 1
ATOM 1374 C CA . LEU A 1 178 ? -7.501 20.448 22.502 1.00 85.00 178 LEU A CA 1
ATOM 1375 C C . LEU A 1 178 ? -6.376 20.792 23.491 1.00 85.00 178 LEU A C 1
ATOM 1377 O O . LEU A 1 178 ? -5.382 21.402 23.090 1.00 85.00 178 LEU A O 1
ATOM 1381 N N . GLN A 1 179 ? -6.525 20.422 24.766 1.00 85.25 179 GLN A N 1
ATOM 1382 C CA . GLN A 1 179 ? -5.506 20.621 25.800 1.00 85.25 179 GLN A CA 1
ATOM 1383 C C . GLN A 1 179 ? -4.446 19.512 25.807 1.00 85.25 179 GLN A C 1
ATOM 1385 O O . GLN A 1 179 ? -3.282 19.795 26.103 1.00 85.25 179 GLN A O 1
ATOM 1390 N N . ASP A 1 180 ? -4.817 18.285 25.440 1.00 83.56 180 ASP A N 1
ATOM 1391 C CA . ASP A 1 180 ? -3.928 17.129 25.378 1.00 83.56 180 ASP A CA 1
ATOM 1392 C C . ASP A 1 180 ? -4.117 16.321 24.076 1.00 83.56 180 ASP A C 1
ATOM 1394 O O . ASP A 1 180 ? -4.895 15.364 24.017 1.00 83.56 180 ASP A O 1
ATOM 1398 N N . PRO A 1 181 ? -3.338 16.641 23.024 1.00 82.88 181 PRO A N 1
ATOM 1399 C CA . PRO A 1 181 ? -3.403 15.934 21.748 1.00 82.88 181 PRO A CA 1
ATOM 1400 C C . PRO A 1 181 ? -3.063 14.441 21.831 1.00 82.88 181 PRO A C 1
ATOM 1402 O O . PRO A 1 181 ? -3.344 13.709 20.883 1.00 82.88 181 PRO A O 1
ATOM 1405 N N . SER A 1 182 ? -2.453 13.965 22.926 1.00 82.38 182 SER A N 1
ATOM 1406 C CA . SER A 1 182 ? -2.160 12.537 23.091 1.00 82.38 182 SER A CA 1
ATOM 1407 C C . SER A 1 182 ? -3.423 11.688 23.289 1.00 82.38 182 SER A C 1
ATOM 1409 O O . SER A 1 182 ? -3.405 10.499 22.980 1.00 82.38 182 SER A O 1
ATOM 1411 N N . GLN A 1 183 ? -4.541 12.311 23.680 1.00 79.50 183 GLN A N 1
ATOM 1412 C CA . GLN A 1 183 ? -5.852 11.666 23.817 1.00 79.50 183 GLN A CA 1
ATOM 1413 C C . GLN A 1 183 ? -6.607 11.533 22.487 1.00 79.50 183 GLN A C 1
ATOM 1415 O O . GLN A 1 183 ? -7.641 10.871 22.421 1.00 79.50 183 GLN A O 1
ATOM 1420 N N . MET A 1 184 ? -6.097 12.133 21.404 1.00 82.56 184 MET A N 1
ATOM 1421 C CA . MET A 1 184 ? -6.766 12.137 20.101 1.00 82.56 184 MET A CA 1
ATOM 1422 C C . MET A 1 184 ? -7.031 10.723 19.572 1.00 82.56 184 MET A C 1
ATOM 1424 O O . MET A 1 184 ? -8.116 10.472 19.054 1.00 82.56 184 MET A O 1
ATOM 1428 N N . GLN A 1 185 ? -6.075 9.800 19.722 1.00 81.12 185 GLN A N 1
ATOM 1429 C CA . GLN A 1 185 ? -6.250 8.424 19.250 1.00 81.12 185 GLN A CA 1
ATOM 1430 C C . GLN A 1 185 ? -7.351 7.698 20.029 1.00 81.12 185 GLN A C 1
ATOM 1432 O O . GLN A 1 185 ? -8.219 7.081 19.427 1.00 81.12 185 GLN A O 1
ATOM 1437 N N . GLU A 1 186 ? -7.364 7.826 21.356 1.00 82.38 186 GLU A N 1
ATOM 1438 C CA . GLU A 1 186 ? -8.397 7.210 22.193 1.00 82.38 186 GLU A CA 1
ATOM 1439 C C . GLU A 1 186 ? -9.790 7.757 21.857 1.00 82.38 186 GLU A C 1
ATOM 1441 O O . GLU A 1 186 ? -10.764 7.011 21.780 1.00 82.38 186 GLU A O 1
ATOM 1446 N N . VAL A 1 187 ? -9.887 9.061 21.593 1.00 84.94 187 VAL A N 1
ATOM 1447 C CA . VAL A 1 187 ? -11.139 9.699 21.182 1.00 84.94 187 VAL A CA 1
ATOM 1448 C C . VAL A 1 187 ? -11.604 9.237 19.801 1.00 84.94 187 VAL A C 1
ATOM 1450 O O . VAL A 1 187 ? -12.806 9.043 19.614 1.00 84.94 187 VAL A O 1
ATOM 1453 N N . LEU A 1 188 ? -10.688 9.026 18.853 1.00 84.62 188 LEU A N 1
ATOM 1454 C CA . LEU A 1 188 ? -11.015 8.440 17.551 1.00 84.62 188 LEU A CA 1
ATOM 1455 C C . LEU A 1 188 ? -11.538 7.009 17.705 1.00 84.62 188 LEU A C 1
ATOM 1457 O O . LEU A 1 188 ? -12.599 6.704 17.164 1.00 84.62 188 LEU A O 1
ATOM 1461 N N . ASP A 1 189 ? -10.871 6.182 18.511 1.00 84.38 189 ASP A N 1
ATOM 1462 C CA . ASP A 1 189 ? -11.293 4.803 18.774 1.00 84.38 189 ASP A CA 1
ATOM 1463 C C . ASP A 1 189 ? -12.693 4.760 19.432 1.00 84.38 189 ASP A C 1
ATOM 1465 O O . ASP A 1 189 ? -13.534 3.915 19.098 1.00 84.38 189 ASP A O 1
ATOM 1469 N N . ARG A 1 190 ? -12.998 5.696 20.351 1.00 84.38 190 ARG A N 1
ATOM 1470 C CA . ARG A 1 190 ? -14.352 5.838 20.927 1.00 84.38 190 ARG A CA 1
ATOM 1471 C C . ARG A 1 190 ? -15.372 6.294 19.886 1.00 84.38 190 ARG A C 1
ATOM 1473 O O . ARG A 1 190 ? -16.472 5.745 19.837 1.00 84.38 190 ARG A O 1
ATOM 1480 N N . ALA A 1 191 ? -15.028 7.278 19.057 1.00 86.88 191 ALA A N 1
ATOM 1481 C CA . ALA A 1 191 ? -15.915 7.780 18.013 1.00 86.88 191 ALA A CA 1
ATOM 1482 C C . ALA A 1 191 ? -16.261 6.687 16.990 1.00 86.88 191 ALA A C 1
ATOM 1484 O O . ALA A 1 191 ? -17.424 6.556 16.617 1.00 86.88 191 ALA A O 1
ATOM 1485 N N . GLU A 1 192 ? -15.290 5.863 16.596 1.00 86.56 192 GLU A N 1
ATOM 1486 C CA . GLU A 1 192 ? -15.507 4.692 15.740 1.00 86.56 192 GLU A CA 1
ATOM 1487 C C . GLU A 1 192 ? -16.434 3.675 16.415 1.00 86.56 192 GLU A C 1
ATOM 1489 O O . GLU A 1 192 ? -17.426 3.231 15.838 1.00 86.56 192 GLU A O 1
ATOM 1494 N N . THR A 1 193 ? -16.205 3.407 17.698 1.00 85.62 193 THR A N 1
ATOM 1495 C CA . THR A 1 193 ? -17.063 2.511 18.478 1.00 85.62 193 THR A CA 1
ATOM 1496 C C . THR A 1 193 ? -18.521 2.994 18.533 1.00 85.62 193 THR A C 1
ATOM 1498 O O . THR A 1 193 ? -19.452 2.189 18.436 1.00 85.62 193 THR A O 1
ATOM 1501 N N . TYR A 1 194 ? -18.755 4.303 18.670 1.00 86.94 194 TYR A N 1
ATOM 1502 C CA . TYR A 1 194 ? -20.107 4.873 18.641 1.00 86.94 194 TYR A CA 1
ATOM 1503 C C . TYR A 1 194 ? -20.709 4.924 17.239 1.00 86.94 194 TYR A C 1
ATOM 1505 O O . TYR A 1 194 ? -21.922 4.764 17.097 1.00 86.94 194 TYR A O 1
ATOM 1513 N N . TRP A 1 195 ? -19.885 5.115 16.211 1.00 86.56 195 TRP A N 1
ATOM 1514 C CA . TRP A 1 195 ? -20.310 5.024 14.819 1.00 86.56 195 TRP A CA 1
ATOM 1515 C C . TRP A 1 195 ? -20.867 3.629 14.513 1.00 86.56 195 TRP A C 1
ATOM 1517 O O . TRP A 1 195 ? -21.987 3.507 14.014 1.00 86.56 195 TRP A O 1
ATOM 1527 N N . ASP A 1 196 ? -20.156 2.574 14.907 1.00 86.06 196 ASP A N 1
ATOM 1528 C CA . ASP A 1 196 ? -20.615 1.189 14.751 1.00 86.06 196 ASP A CA 1
ATOM 1529 C C . ASP A 1 196 ? -21.882 0.906 15.562 1.00 86.06 196 ASP A C 1
ATOM 1531 O O . ASP A 1 196 ? -22.792 0.202 15.117 1.00 86.06 196 ASP A O 1
ATOM 1535 N N . LEU A 1 197 ? -21.966 1.475 16.765 1.00 84.12 197 LEU A N 1
ATOM 1536 C CA . LEU A 1 197 ? -23.132 1.346 17.630 1.00 84.12 197 LEU A CA 1
ATOM 1537 C C . LEU A 1 197 ? -24.388 1.983 17.014 1.00 84.12 197 LEU A C 1
ATOM 1539 O O . LEU A 1 197 ? -25.488 1.441 17.158 1.00 84.12 197 LEU A O 1
ATOM 1543 N N . ALA A 1 198 ? -24.230 3.109 16.316 1.00 84.12 198 ALA A N 1
ATOM 1544 C CA . ALA A 1 198 ? -25.326 3.797 15.645 1.00 84.12 198 ALA A CA 1
ATOM 1545 C C . ALA A 1 198 ? -25.915 2.970 14.487 1.00 84.12 198 ALA A C 1
ATOM 1547 O O . ALA A 1 198 ? -27.130 2.990 14.286 1.00 84.12 198 ALA A O 1
ATOM 1548 N N . HIS A 1 199 ? -25.088 2.170 13.806 1.00 80.88 199 HIS A N 1
ATOM 1549 C CA . HIS A 1 199 ? -25.517 1.259 12.736 1.00 80.88 199 HIS A CA 1
ATOM 1550 C C . HIS A 1 199 ? -26.060 -0.082 13.254 1.00 80.88 199 HIS A C 1
ATOM 1552 O O . HIS A 1 199 ? -26.707 -0.819 12.512 1.00 80.88 199 HIS A O 1
ATOM 1558 N N . ALA A 1 200 ? -25.826 -0.416 14.525 1.00 78.44 200 ALA A N 1
ATOM 1559 C CA . ALA A 1 200 ? -26.324 -1.654 15.109 1.00 78.44 200 ALA A CA 1
ATOM 1560 C C . ALA A 1 200 ? -27.853 -1.631 15.288 1.00 78.44 200 ALA A C 1
ATOM 1562 O O . ALA A 1 200 ? -28.448 -0.619 15.689 1.00 78.44 200 ALA A O 1
ATOM 1563 N N . ALA A 1 201 ? -28.481 -2.794 15.081 1.00 75.44 201 ALA A N 1
ATOM 1564 C CA . ALA A 1 201 ? -29.908 -2.984 15.316 1.00 75.44 201 ALA A CA 1
ATOM 1565 C C . ALA A 1 201 ? -30.273 -2.695 16.791 1.00 75.44 201 ALA A C 1
ATOM 1567 O O . ALA A 1 201 ? -29.465 -2.952 17.686 1.00 75.44 201 ALA A O 1
ATOM 1568 N N . PRO A 1 202 ? -31.500 -2.239 17.115 1.00 71.75 202 PRO A N 1
ATOM 1569 C CA . PRO A 1 202 ? -31.846 -1.774 18.466 1.00 71.75 202 PRO A CA 1
ATOM 1570 C C . PRO A 1 202 ? -31.617 -2.782 19.605 1.00 71.75 202 PRO A C 1
ATOM 1572 O O . PRO A 1 202 ? -31.387 -2.380 20.746 1.00 71.75 202 PRO A O 1
ATOM 1575 N N . GLN A 1 203 ? -31.708 -4.087 19.325 1.00 69.44 203 GLN A N 1
ATOM 1576 C CA . GLN A 1 203 ? -31.422 -5.140 20.308 1.00 69.44 203 GLN A CA 1
ATOM 1577 C C . GLN A 1 203 ? -29.912 -5.310 20.521 1.00 69.44 203 GLN A C 1
ATOM 1579 O O . GLN A 1 203 ? -29.451 -5.268 21.660 1.00 69.44 203 GLN A O 1
ATOM 1584 N N . GLU A 1 204 ? -29.145 -5.388 19.434 1.00 72.12 204 GLU A N 1
ATOM 1585 C CA . GLU A 1 204 ? -27.682 -5.498 19.447 1.00 72.12 204 GLU A CA 1
ATOM 1586 C C . GLU A 1 204 ? -27.017 -4.254 20.057 1.00 72.12 204 GLU A C 1
ATOM 1588 O O . GLU A 1 204 ? -26.069 -4.351 20.833 1.00 72.12 204 GLU A O 1
ATOM 1593 N N . ARG A 1 205 ? -27.586 -3.074 19.801 1.00 74.81 205 ARG A N 1
ATOM 1594 C CA . ARG A 1 205 ? -27.177 -1.795 20.388 1.00 74.81 205 ARG A CA 1
ATOM 1595 C C . ARG A 1 205 ? -27.174 -1.832 21.919 1.00 74.81 205 ARG A C 1
ATOM 1597 O O . ARG A 1 205 ? -26.222 -1.380 22.546 1.00 74.81 205 ARG A O 1
ATOM 1604 N N . ARG A 1 206 ? -28.208 -2.407 22.545 1.00 70.88 206 ARG A N 1
ATOM 1605 C CA . ARG A 1 206 ? -28.299 -2.503 24.017 1.00 70.88 206 ARG A CA 1
ATOM 1606 C C . ARG A 1 206 ? -27.244 -3.441 24.601 1.00 70.88 206 ARG A C 1
ATOM 1608 O O . ARG A 1 206 ? -26.665 -3.134 25.641 1.00 70.88 206 ARG A O 1
ATOM 1615 N N . GLU A 1 207 ? -26.984 -4.561 23.933 1.00 74.56 207 GLU A N 1
ATOM 1616 C CA . GLU A 1 207 ? -25.968 -5.538 24.346 1.00 74.56 207 GLU A CA 1
ATOM 1617 C C . GLU A 1 20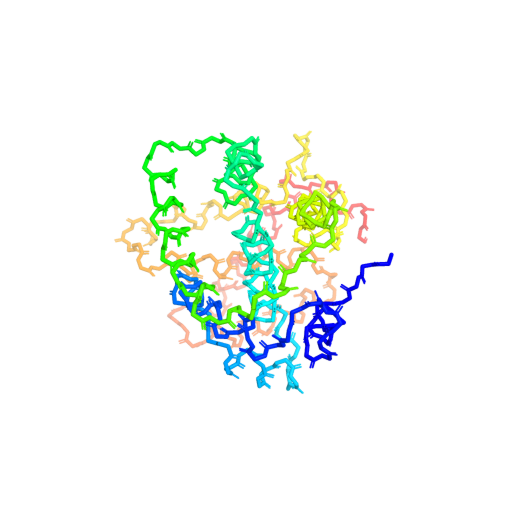7 ? -24.548 -4.973 24.197 1.00 74.56 207 GLU A C 1
ATOM 1619 O O . GLU A 1 207 ? -23.702 -5.137 25.085 1.00 74.56 207 GLU A O 1
ATOM 1624 N N . ARG A 1 208 ? -24.303 -4.226 23.114 1.00 77.25 208 ARG A N 1
ATOM 1625 C CA . ARG A 1 208 ? -23.037 -3.529 22.875 1.00 77.25 208 A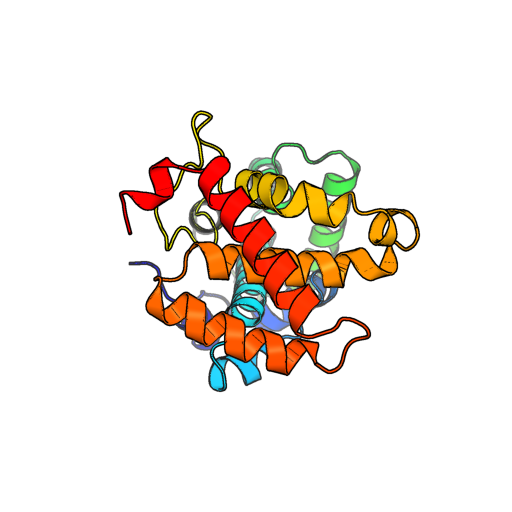RG A CA 1
ATOM 1626 C C . ARG A 1 208 ? -22.805 -2.407 23.893 1.00 77.25 208 ARG A C 1
ATOM 1628 O O . ARG A 1 208 ? -21.721 -2.363 24.460 1.00 77.25 208 ARG A O 1
ATOM 1635 N N . ILE A 1 209 ? -23.809 -1.594 24.246 1.00 74.69 209 ILE A N 1
ATOM 1636 C CA . ILE A 1 209 ? -23.686 -0.576 25.318 1.00 74.69 209 ILE A CA 1
ATOM 1637 C C . ILE A 1 209 ? -23.311 -1.210 26.664 1.00 74.69 209 ILE A C 1
ATOM 1639 O O . ILE A 1 209 ? -22.417 -0.718 27.350 1.00 74.69 209 ILE A O 1
ATOM 1643 N N . ALA A 1 210 ? -23.942 -2.326 27.042 1.00 72.00 210 ALA A N 1
ATOM 1644 C CA . ALA A 1 210 ? -23.599 -3.028 28.282 1.00 72.00 210 ALA A CA 1
ATOM 1645 C C . ALA A 1 210 ? -22.142 -3.539 28.283 1.00 72.00 210 ALA A C 1
ATOM 1647 O O . ALA A 1 210 ? -21.452 -3.496 29.306 1.00 72.00 210 ALA A O 1
ATOM 1648 N N . SER A 1 211 ? -21.653 -3.970 27.119 1.00 72.69 211 SER A N 1
ATOM 1649 C CA . SER A 1 211 ? -20.264 -4.402 26.929 1.00 72.69 211 SER A CA 1
ATOM 1650 C C . SER A 1 211 ? -19.278 -3.227 26.980 1.00 72.69 211 SER A C 1
ATOM 1652 O O . SER A 1 211 ? -18.202 -3.355 27.564 1.00 72.69 211 SER A O 1
ATOM 1654 N N . LEU A 1 212 ? -19.662 -2.059 26.450 1.00 72.38 212 LEU A N 1
ATOM 1655 C CA . LEU A 1 212 ? -18.865 -0.828 26.505 1.00 72.38 212 LEU A CA 1
ATOM 1656 C C . LEU A 1 212 ? -18.669 -0.337 27.937 1.00 72.38 212 LEU A C 1
ATOM 1658 O O . LEU A 1 212 ? -17.539 -0.045 28.320 1.00 72.38 212 LEU A O 1
ATOM 1662 N N . LYS A 1 213 ? -19.724 -0.358 28.760 1.00 68.06 213 LYS A N 1
ATOM 1663 C CA . LYS A 1 213 ? -19.623 -0.043 30.196 1.00 68.06 213 LYS A CA 1
ATOM 1664 C C . LYS A 1 213 ? -18.560 -0.891 30.891 1.00 68.06 213 LYS A C 1
ATOM 1666 O O . LYS A 1 213 ? -17.755 -0.369 31.645 1.00 68.06 213 LYS A O 1
ATOM 1671 N N . THR A 1 214 ? -18.494 -2.181 30.562 1.00 67.06 214 THR A N 1
ATOM 1672 C CA . THR A 1 214 ? -17.507 -3.105 31.144 1.00 67.06 214 THR A CA 1
ATOM 1673 C C . THR A 1 214 ? -16.078 -2.814 30.666 1.00 67.06 214 THR A C 1
ATOM 1675 O O . THR A 1 214 ? -15.130 -2.958 31.434 1.00 67.06 214 THR A O 1
ATOM 1678 N N . ARG A 1 215 ? -15.908 -2.395 29.403 1.00 67.06 215 ARG A N 1
ATOM 1679 C CA . ARG A 1 215 ? -14.601 -2.068 28.803 1.00 67.06 215 ARG A CA 1
ATOM 1680 C C . ARG A 1 215 ? -14.039 -0.741 29.322 1.00 67.06 215 ARG A C 1
ATOM 1682 O O . ARG A 1 215 ? -12.838 -0.654 29.560 1.00 67.06 215 ARG A O 1
ATOM 1689 N N . PHE A 1 216 ? -14.901 0.252 29.531 1.00 62.31 216 PHE A N 1
ATOM 1690 C CA . PHE A 1 216 ? -14.529 1.590 30.003 1.00 62.31 216 PHE A CA 1
ATOM 1691 C C . PHE A 1 216 ? -14.642 1.767 31.530 1.00 62.31 216 PHE A C 1
ATOM 1693 O O . PHE A 1 216 ? -14.176 2.763 32.070 1.00 62.31 216 PHE A O 1
ATOM 1700 N N . ALA A 1 217 ? -15.130 0.769 32.274 1.00 51.38 217 ALA A N 1
ATOM 1701 C CA . ALA A 1 217 ? -15.069 0.756 33.744 1.00 51.38 217 ALA A CA 1
ATOM 1702 C C . ALA A 1 217 ? -13.629 0.779 34.316 1.00 51.38 217 ALA A C 1
ATOM 1704 O O . ALA A 1 217 ? -13.443 0.944 35.520 1.00 51.38 217 ALA A O 1
ATOM 1705 N N . GLY A 1 218 ? -12.604 0.584 33.474 1.00 50.81 218 GLY A N 1
ATOM 1706 C CA . GLY A 1 218 ? -11.186 0.703 33.833 1.00 50.81 218 GLY A CA 1
ATOM 1707 C C . GLY A 1 218 ? -10.566 2.093 33.619 1.00 50.81 218 GLY A C 1
ATOM 1708 O O . GLY A 1 218 ? -9.393 2.265 33.946 1.00 50.81 218 GLY A O 1
ATOM 1709 N N . THR A 1 219 ? -11.313 3.055 33.068 1.00 58.78 219 THR A N 1
ATOM 1710 C CA . THR A 1 219 ? -10.872 4.445 32.826 1.00 58.78 219 THR A CA 1
ATOM 1711 C C . THR A 1 219 ? -11.423 5.411 33.886 1.00 58.78 219 THR A C 1
ATOM 1713 O O . THR A 1 219 ? -12.280 5.033 34.679 1.00 58.78 219 THR A O 1
ATOM 1716 N N . GLU A 1 220 ? -10.928 6.656 33.944 1.00 57.47 220 GLU A N 1
ATOM 1717 C CA . GLU A 1 220 ? -11.391 7.674 34.915 1.00 57.47 220 GLU A CA 1
ATOM 1718 C C . GLU A 1 220 ? -12.876 8.062 34.751 1.00 57.47 220 GLU A C 1
ATOM 1720 O O . GLU A 1 220 ? -13.446 8.691 35.643 1.00 57.47 220 GLU A O 1
ATOM 1725 N N . GLN A 1 221 ? -13.511 7.667 33.643 1.00 62.72 221 GLN A N 1
ATOM 1726 C CA . GLN A 1 221 ? -14.925 7.905 33.361 1.00 62.72 221 GLN A CA 1
ATOM 1727 C C . GLN A 1 221 ? -15.833 6.877 34.045 1.00 62.72 221 GLN A C 1
ATOM 1729 O O . GLN A 1 221 ? -15.594 5.669 34.019 1.00 62.72 221 GLN A O 1
ATOM 1734 N N . SER A 1 222 ? -16.925 7.362 34.627 1.00 70.38 222 SER A N 1
ATOM 1735 C CA . SER A 1 222 ? -17.966 6.515 35.205 1.00 70.38 222 SER A CA 1
ATOM 1736 C C . SER A 1 222 ? -18.805 5.821 34.123 1.00 70.38 222 SER A C 1
ATOM 1738 O O . SER A 1 222 ? -18.996 6.336 33.022 1.00 70.38 222 SER A O 1
ATOM 1740 N N . GLU A 1 223 ? -19.375 4.657 34.451 1.00 70.38 223 GLU A N 1
ATOM 1741 C CA . GLU A 1 223 ? -20.262 3.910 33.539 1.00 70.38 223 GLU A CA 1
ATOM 1742 C C . GLU A 1 223 ? -21.453 4.749 33.034 1.00 70.38 223 GLU A C 1
ATOM 1744 O O . GLU A 1 223 ? -21.920 4.557 31.910 1.00 70.38 223 GLU A O 1
ATOM 1749 N N . GLU A 1 224 ? -21.937 5.688 33.856 1.00 76.56 224 GLU A N 1
ATOM 1750 C CA . GLU A 1 224 ? -23.027 6.611 33.517 1.00 76.56 224 GLU A CA 1
ATOM 1751 C C . GLU A 1 224 ? -22.591 7.671 32.491 1.00 76.56 224 GLU A C 1
ATOM 1753 O O . GLU A 1 224 ? -23.379 8.057 31.626 1.00 76.56 224 GLU A O 1
ATOM 1758 N N . GLU A 1 225 ? -21.335 8.124 32.544 1.00 78.31 225 GLU A N 1
ATOM 1759 C CA . GLU A 1 225 ? -20.786 9.093 31.589 1.00 78.31 225 GLU A CA 1
ATOM 1760 C C . GLU A 1 225 ? -20.593 8.473 30.209 1.00 78.31 225 GLU A C 1
ATOM 1762 O O . GLU A 1 225 ? -20.956 9.101 29.216 1.00 78.31 225 GLU A O 1
ATOM 1767 N N . VAL A 1 226 ? -20.112 7.229 30.152 1.00 77.56 226 VAL A N 1
ATOM 1768 C CA . VAL A 1 226 ? -19.946 6.475 28.899 1.00 77.56 226 VAL A CA 1
ATOM 1769 C C . VAL A 1 226 ? -21.299 6.198 28.243 1.00 77.56 226 VAL A C 1
ATOM 1771 O O . VAL A 1 226 ? -21.453 6.351 27.035 1.00 77.56 226 VAL A O 1
ATOM 1774 N N . GLU A 1 227 ? -22.315 5.827 29.028 1.00 81.44 227 GLU A N 1
ATOM 1775 C CA . GLU A 1 227 ? -23.671 5.624 28.504 1.00 81.44 227 GLU A CA 1
ATOM 1776 C C . GLU A 1 227 ? -24.281 6.911 27.959 1.00 81.44 227 GLU A C 1
ATOM 1778 O O . GLU A 1 227 ? -24.893 6.901 26.889 1.00 81.44 227 GLU A O 1
ATOM 1783 N N . ARG A 1 228 ? -24.105 8.021 28.682 1.00 84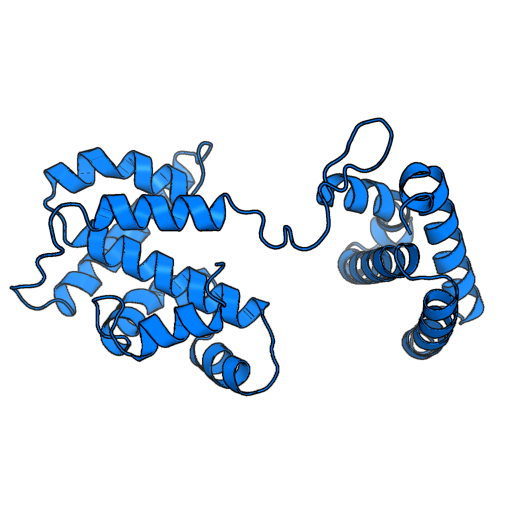.00 228 ARG A N 1
ATOM 1784 C CA . ARG A 1 228 ? -24.593 9.323 28.240 1.00 84.00 228 ARG A CA 1
ATOM 1785 C C . ARG A 1 228 ? -23.883 9.777 26.965 1.00 84.00 228 ARG A C 1
ATOM 1787 O O . ARG A 1 228 ? -24.566 10.186 26.035 1.00 84.00 228 ARG A O 1
ATOM 1794 N N . GLU A 1 229 ? -22.555 9.673 26.902 1.00 85.25 229 GLU A N 1
ATOM 1795 C CA . GLU A 1 229 ? -21.770 10.032 25.712 1.00 85.25 229 GLU A CA 1
ATOM 1796 C C . GLU A 1 229 ? -22.192 9.183 24.500 1.00 85.25 229 GLU A C 1
ATOM 1798 O O . GLU A 1 229 ? -22.479 9.725 23.432 1.00 85.25 229 GLU A O 1
ATOM 1803 N N . ALA A 1 230 ? -22.338 7.864 24.679 1.00 84.50 230 ALA A N 1
ATOM 1804 C CA . ALA A 1 230 ? -22.830 6.971 23.633 1.00 84.50 230 ALA A CA 1
ATOM 1805 C C . ALA A 1 230 ? -24.224 7.386 23.136 1.00 84.50 230 ALA A C 1
ATOM 1807 O O . ALA A 1 230 ? -24.465 7.430 21.929 1.00 84.50 230 ALA A O 1
ATOM 1808 N N . GLN A 1 231 ? -25.145 7.718 24.049 1.00 85.81 231 GLN A N 1
ATOM 1809 C CA . GLN A 1 231 ? -26.491 8.165 23.689 1.00 85.81 231 GLN A CA 1
ATOM 1810 C C . GLN A 1 231 ? -26.480 9.499 22.940 1.00 85.81 231 GLN A C 1
ATOM 1812 O O . GLN A 1 231 ? -27.150 9.623 21.918 1.00 85.81 231 GLN A O 1
ATOM 1817 N N . GLU A 1 232 ? -25.688 10.472 23.391 1.00 89.06 232 GLU A N 1
ATOM 1818 C CA . GLU A 1 232 ? -25.546 11.769 22.724 1.00 89.06 232 GLU A CA 1
ATOM 1819 C C . GLU A 1 232 ? -25.002 11.626 21.296 1.00 89.06 232 GLU A C 1
ATOM 1821 O O . GLU A 1 232 ? -25.459 12.319 20.378 1.00 89.06 232 GLU A O 1
ATOM 1826 N N . MET A 1 233 ? -24.059 10.703 21.092 1.00 89.12 233 MET A N 1
ATOM 1827 C CA . MET A 1 233 ? -23.498 10.412 19.777 1.00 89.12 233 MET A CA 1
ATOM 1828 C C . MET A 1 233 ? -24.500 9.687 18.876 1.00 89.12 233 MET A C 1
ATOM 1830 O O . MET A 1 233 ? -24.645 10.062 17.715 1.00 89.12 233 MET A O 1
ATOM 1834 N N . MET A 1 234 ? -25.279 8.736 19.389 1.00 87.06 234 MET A N 1
ATOM 1835 C CA . MET A 1 234 ? -26.362 8.114 18.612 1.00 87.06 234 MET A CA 1
ATOM 1836 C C . MET A 1 234 ? -27.447 9.130 18.223 1.00 87.06 234 MET A C 1
ATOM 1838 O O . MET A 1 234 ? -27.811 9.221 17.054 1.00 87.06 234 MET A O 1
ATOM 1842 N N . ASP A 1 235 ? -27.886 9.979 19.156 1.00 88.19 235 ASP A N 1
ATOM 1843 C CA . ASP A 1 235 ? -28.848 11.054 18.874 1.00 88.19 235 ASP A CA 1
ATOM 1844 C C . ASP A 1 235 ? -28.290 12.065 17.854 1.00 88.19 235 ASP A C 1
ATOM 1846 O O . ASP A 1 235 ? -29.027 12.771 17.158 1.00 88.19 235 ASP A O 1
ATOM 1850 N N . ARG A 1 236 ? -26.963 12.208 17.778 1.00 88.12 236 ARG A N 1
ATOM 1851 C CA . ARG A 1 236 ? -26.295 12.997 16.739 1.00 88.12 236 ARG A CA 1
ATOM 1852 C C . ARG A 1 236 ? -26.323 12.284 15.391 1.00 88.12 236 ARG A C 1
ATOM 1854 O O . ARG A 1 236 ? -26.621 12.957 14.408 1.00 88.12 236 ARG A O 1
ATOM 1861 N N . PHE A 1 237 ? -26.032 10.986 15.341 1.00 87.19 237 PHE A N 1
ATOM 1862 C CA . PHE A 1 237 ? -26.131 10.194 14.114 1.00 87.19 237 PHE A CA 1
ATOM 1863 C C . PHE A 1 237 ? -27.524 10.333 13.496 1.00 87.19 237 PHE A C 1
ATOM 1865 O O . PHE A 1 237 ? -27.646 10.735 12.343 1.00 87.19 237 PHE A O 1
ATOM 1872 N N . ASP A 1 238 ? -28.564 10.143 14.308 1.00 85.62 238 ASP A N 1
ATOM 1873 C CA . ASP A 1 238 ? -29.963 10.228 13.883 1.00 85.62 238 ASP A CA 1
ATOM 1874 C C . ASP A 1 238 ? -30.337 11.618 13.340 1.00 85.62 238 ASP A C 1
ATOM 1876 O O . ASP A 1 238 ? -31.132 11.747 12.411 1.00 85.62 238 ASP A O 1
ATOM 1880 N N . ARG A 1 239 ? -29.746 12.683 13.898 1.00 85.38 239 ARG A N 1
ATOM 1881 C CA . ARG A 1 239 ? -29.951 14.060 13.420 1.00 85.38 239 ARG A CA 1
ATOM 1882 C C . ARG A 1 239 ? -29.186 14.381 12.143 1.00 85.38 239 ARG A C 1
ATOM 1884 O O . ARG A 1 239 ? -29.662 15.196 11.361 1.00 85.38 239 ARG A O 1
ATOM 1891 N N . LEU A 1 240 ? -27.985 13.831 11.979 1.00 84.62 240 LEU A N 1
ATOM 1892 C CA . LEU A 1 240 ? -27.144 14.084 10.808 1.00 84.62 240 LEU A CA 1
ATOM 1893 C C . LEU A 1 240 ? -27.588 13.252 9.603 1.00 84.62 240 LEU A C 1
ATOM 1895 O O . LEU A 1 240 ? -27.486 13.722 8.473 1.00 84.62 240 LEU A O 1
ATOM 1899 N N . PHE A 1 241 ? -28.081 12.037 9.844 1.00 84.62 241 PHE A N 1
ATOM 1900 C CA . PHE A 1 241 ? -28.332 11.037 8.809 1.00 84.62 241 PHE A CA 1
ATOM 1901 C C . PHE A 1 241 ? -29.713 10.374 8.977 1.00 84.62 241 PHE A C 1
ATOM 1903 O O . PHE A 1 241 ? -29.797 9.16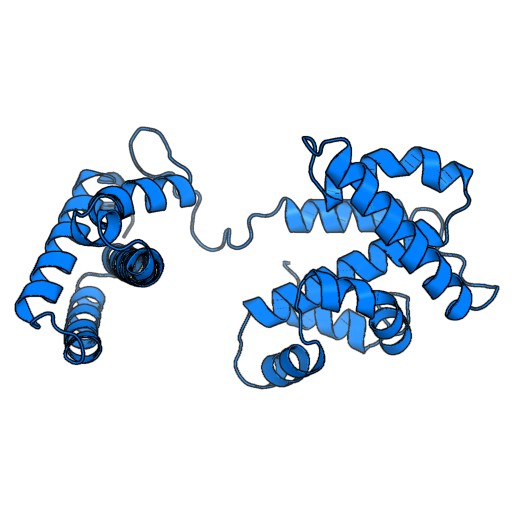1 9.171 1.00 84.62 241 PHE A O 1
ATOM 1910 N N . PRO A 1 242 ? -30.817 11.142 8.896 1.00 75.44 242 PRO A N 1
ATOM 1911 C CA . PRO A 1 242 ? -32.167 10.624 9.140 1.00 75.44 242 PRO A CA 1
ATOM 1912 C C . PRO A 1 242 ? -32.576 9.507 8.164 1.00 75.44 242 PRO A C 1
ATOM 1914 O O . PRO A 1 242 ? -33.256 8.562 8.560 1.00 75.44 242 PRO A O 1
ATOM 1917 N N . ASP A 1 243 ? -32.106 9.564 6.915 1.00 70.31 243 ASP A N 1
ATOM 1918 C CA . ASP A 1 243 ? -32.448 8.595 5.860 1.00 70.31 243 ASP A CA 1
ATOM 1919 C C . ASP A 1 243 ? -31.842 7.200 6.096 1.00 70.31 243 ASP A C 1
ATOM 1921 O O . ASP A 1 243 ? -32.307 6.200 5.547 1.00 70.31 243 ASP A O 1
ATOM 1925 N N . GLN A 1 244 ? -30.829 7.107 6.962 1.00 66.12 244 GLN A N 1
ATOM 1926 C CA . GLN A 1 244 ? -30.187 5.841 7.326 1.00 66.12 244 GLN A CA 1
ATOM 1927 C C . GLN A 1 244 ? -31.040 5.010 8.299 1.00 66.12 244 GLN A C 1
ATOM 1929 O O . GLN A 1 244 ? -30.719 3.854 8.565 1.00 66.12 244 GLN A O 1
ATOM 1934 N N . GLN A 1 245 ? -32.154 5.560 8.799 1.00 54.41 245 GLN A N 1
ATOM 1935 C CA . GLN A 1 245 ? -33.109 4.826 9.631 1.00 54.41 245 GLN A CA 1
ATOM 1936 C C . GLN A 1 245 ? -34.155 4.041 8.828 1.00 54.41 245 GLN A C 1
ATOM 1938 O O . GLN A 1 245 ? -34.696 3.066 9.341 1.00 54.41 245 GLN A O 1
ATOM 1943 N N . GLU A 1 246 ? -34.465 4.440 7.589 1.00 44.62 246 GLU A N 1
ATOM 1944 C CA . GLU A 1 246 ? -35.522 3.792 6.789 1.00 44.62 246 GLU A CA 1
ATOM 1945 C C . GLU A 1 246 ? -35.055 2.507 6.086 1.00 44.62 246 GLU A C 1
ATOM 1947 O O . GLU A 1 246 ? -35.880 1.737 5.590 1.00 44.62 246 GLU A O 1
ATOM 1952 N N . SER A 1 247 ? -33.741 2.263 6.057 1.00 39.78 247 SER A N 1
ATOM 1953 C CA . SER A 1 247 ? -33.122 1.114 5.379 1.00 39.78 247 SER A CA 1
ATOM 1954 C C . SER A 1 247 ? -32.669 -0.010 6.325 1.00 39.78 247 SER A C 1
ATOM 1956 O O . SER A 1 247 ? -32.136 -1.010 5.841 1.00 39.78 247 SER A O 1
ATOM 1958 N N . ALA A 1 248 ? -32.877 0.137 7.642 1.00 39.19 248 ALA A N 1
ATOM 1959 C CA . ALA A 1 248 ? -32.477 -0.821 8.682 1.00 39.19 248 ALA A CA 1
ATOM 1960 C C . ALA A 1 248 ? -33.660 -1.620 9.260 1.00 39.19 248 ALA A C 1
ATOM 1962 O O . ALA A 1 248 ? -34.737 -1.028 9.504 1.00 39.19 248 ALA A O 1
#

pLDDT: mean 78.47, std 14.11, range [29.73, 94.44]